Protein AF-A0A1V2LTY0-F1 (afdb_monomer_lite)

Radius of gyration: 20.09 Å; chains: 1; bounding box: 55×53×50 Å

Organism: Pichia kudriavzevii (NCBI:txid4909)

pLDDT: mean 83.62, std 13.78, range [37.47, 98.44]

Sequence (330 aa):
MTNIWYLYMVMVQEHPDWHIHAIDLPGYGCSTRVTFPSRIPFQNYETVEKLFTVPLRDWFVSRGLDEKNTVVVAHSMGGYLSLALQLHEVQGTNYIGESEYENIKSRFSVFGSKKAKELNTKHENQMKELTNTSANPRRFWNTLILVSPGGIWSKRTPSIAEESTPTWFVKLWNQNISPFSVVRNLGPLGSYLVSGWTSRRFAIDHLFDNSLKKLMHQYSYTIFNAKGSGEYMLNYLLAAGAVPRHPMFDRLEKLKSYSGKTVWMYGTHDWMDYTGGIKSAEKLNQISHGSSTVELVPDAGHHIYLDAFDKFNELVGKEMNGFEKVLSKK

Foldseek 3Di:
DQLCVVLVVVCCVVPVVDDDDDDAFDCFAPHDFFQALLPDPLVVLLLVLLVGLLVVVVVLVVVVAAALRDAAEAAAQRLVSLLSNQLCLLVVNNHQDPVSCVSCVVRRPPDPPPVVVVVVVVVVVVSVVVVVPDPAGTGRHQEYEYQLYALADDDPDDDPLRVPFDPVNLVCLSSLNDPLVVLQVVPPVSLVVLLVVLCVLQVPCVVAPPVNSVVSSVSSSCRSNPDGHSVNSQSSQAGRSRGGPHHVNVVLLSCLAPAHEYEYEAEPAESRDCVSLVSSQVVCVVRHNYHGYYHYHYQDYSPCCRRPVVVVSVVVVVVVVVSVVVSVVD

Secondary structure (DSSP, 8-state):
--THHHHHHHHHHH-TT------PPTTSTTS------TTS-GGGHHHHHHHHHHHHHHHHHHHT--TTT-EEEEETHHHHHHHHHHHHHHTT--S--HHHHHHHGGG--SS-HHHHHHHHHHHHHHHHHHHTS-SS-----SEEEEES-TTS---SSPPHHHHTS-HHHHHHHHTT--HHHHHHHTGGGHHHHHHHHHHHHT--TTT--HHHHHHHHHHHHHHHHSPP-GGGGHHHHEETTTEESS-HHHHGGGGTT--SEEEEEEETT-SS-THHHHHHHHHHHHHSSSEEEEEEETT--S-HHHHSHHHHHHHHHHHHHHHHHHHTT-

InterPro domains:
  IPR000073 Alpha/beta hydrolase fold-1 [PF12697] (18-314)
  IPR029058 Alpha/Beta hydrolase fold [G3DSA:3.40.50.1820] (3-91)
  IPR029058 Alpha/Beta hydrolase fold [G3DSA:3.40.50.1820] (133-320)
  IPR029058 Alpha/Beta hydrolase fold [SSF53474] (13-317)

Structure (mmCIF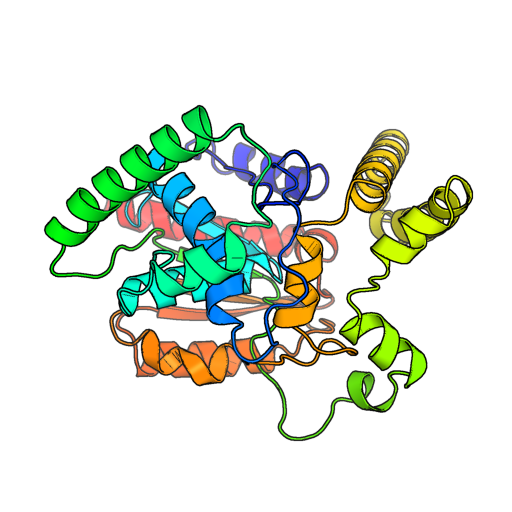, N/CA/C/O backbone):
data_AF-A0A1V2LTY0-F1
#
_entry.id   AF-A0A1V2LTY0-F1
#
loop_
_atom_site.group_PDB
_atom_site.id
_atom_site.type_symbol
_atom_site.label_atom_id
_atom_site.label_alt_id
_atom_site.label_comp_id
_atom_site.label_asym_id
_atom_site.label_entity_id
_atom_site.label_seq_id
_atom_site.pdbx_PDB_ins_code
_atom_site.Cartn_x
_atom_site.Cartn_y
_atom_site.Cartn_z
_atom_site.occupancy
_atom_site.B_iso_or_equiv
_atom_site.auth_seq_id
_a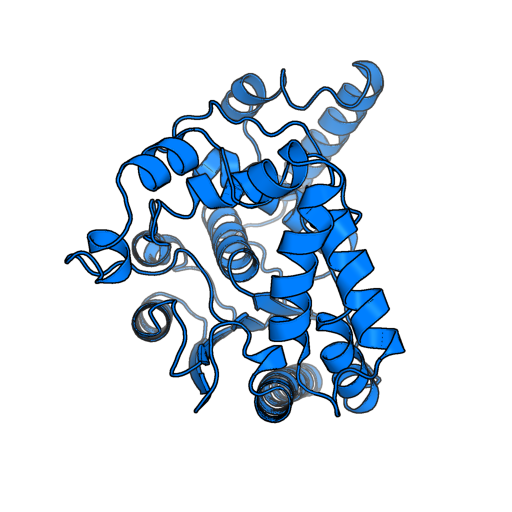tom_site.auth_comp_id
_atom_site.auth_asym_id
_atom_site.auth_atom_id
_atom_site.pdbx_PDB_model_num
ATOM 1 N N . MET A 1 1 ? -3.232 0.695 -14.531 1.00 38.81 1 MET A N 1
ATOM 2 C CA . MET A 1 1 ? -4.677 0.629 -14.636 1.00 38.81 1 MET A CA 1
ATOM 3 C C . MET A 1 1 ? -5.039 -0.347 -15.743 1.00 38.81 1 MET A C 1
ATOM 5 O O . MET A 1 1 ? -6.023 -0.107 -16.401 1.00 38.81 1 MET A O 1
ATOM 9 N N . THR A 1 2 ? -4.316 -1.459 -15.943 1.00 37.47 2 THR A N 1
ATOM 10 C CA . THR A 1 2 ? -4.711 -2.496 -16.930 1.00 37.47 2 THR A CA 1
ATOM 11 C C . THR A 1 2 ? -4.417 -3.924 -16.436 1.00 37.47 2 THR A C 1
ATOM 13 O O . THR A 1 2 ? -5.265 -4.782 -16.601 1.00 37.47 2 THR A O 1
ATOM 16 N N . ASN A 1 3 ? -3.356 -4.180 -15.655 1.00 43.88 3 ASN A N 1
ATOM 17 C CA . ASN A 1 3 ? -3.144 -5.510 -15.028 1.00 43.88 3 ASN A CA 1
ATOM 18 C C . ASN A 1 3 ? -4.154 -5.896 -13.948 1.00 43.88 3 ASN A C 1
ATOM 20 O O . ASN A 1 3 ? -4.485 -7.059 -13.776 1.00 43.88 3 ASN A O 1
ATOM 24 N N . ILE A 1 4 ? -4.631 -4.906 -13.205 1.00 50.06 4 ILE A N 1
ATOM 25 C CA . ILE A 1 4 ? -5.598 -5.108 -12.130 1.00 50.06 4 ILE A CA 1
ATOM 26 C C . ILE A 1 4 ? -7.018 -5.368 -12.717 1.00 50.06 4 ILE A C 1
ATOM 28 O O . ILE A 1 4 ? -7.924 -5.733 -11.981 1.00 50.06 4 ILE A O 1
ATOM 32 N N . TRP A 1 5 ? -7.211 -5.237 -14.046 1.00 52.97 5 TRP A N 1
ATOM 33 C CA . TRP A 1 5 ? -8.509 -5.417 -14.718 1.00 52.97 5 TRP A CA 1
ATOM 34 C C . TRP A 1 5 ? -8.895 -6.837 -15.092 1.00 52.97 5 TRP A C 1
ATOM 36 O O . TRP A 1 5 ? -10.090 -7.102 -15.134 1.00 52.97 5 TRP A O 1
ATOM 46 N N . TYR A 1 6 ? -7.955 -7.759 -15.305 1.00 54.16 6 TYR A N 1
ATOM 47 C CA . TYR A 1 6 ? -8.346 -9.161 -15.510 1.00 54.16 6 TYR A CA 1
ATOM 48 C C . TYR A 1 6 ? -9.012 -9.723 -14.244 1.00 54.16 6 TYR A C 1
ATOM 50 O O . TYR A 1 6 ? -10.066 -10.346 -14.290 1.00 54.16 6 TYR A O 1
ATOM 58 N N . LEU A 1 7 ? -8.451 -9.335 -13.100 1.00 57.41 7 LEU A N 1
ATOM 59 C CA . LEU A 1 7 ? -9.061 -9.447 -11.783 1.00 57.41 7 LEU A CA 1
ATOM 60 C C . LEU A 1 7 ? -10.444 -8.792 -11.704 1.00 57.41 7 LEU A C 1
ATOM 62 O O . LEU A 1 7 ? -11.398 -9.447 -11.300 1.00 57.41 7 LEU A O 1
ATOM 66 N N . TYR A 1 8 ? -10.569 -7.523 -12.121 1.00 64.44 8 TYR A N 1
ATOM 67 C CA . TYR A 1 8 ? -11.868 -6.837 -12.140 1.00 64.44 8 TYR A CA 1
ATOM 68 C C . TYR A 1 8 ? -12.911 -7.600 -12.951 1.00 64.44 8 TYR A C 1
ATOM 70 O O . TYR A 1 8 ? -14.042 -7.713 -12.504 1.00 64.44 8 TYR A O 1
ATOM 78 N N . MET A 1 9 ? -12.560 -8.113 -14.129 1.00 64.44 9 MET A N 1
ATOM 79 C CA . MET A 1 9 ? -13.529 -8.769 -15.004 1.00 64.44 9 MET A CA 1
ATOM 80 C C . MET A 1 9 ? -14.069 -10.060 -14.400 1.00 64.44 9 MET A C 1
ATOM 82 O O . MET A 1 9 ? -15.284 -10.230 -14.376 1.00 64.44 9 MET A O 1
ATOM 86 N N . VAL A 1 10 ? -13.197 -10.923 -13.870 1.00 75.12 10 VAL A N 1
ATOM 87 C CA . VAL A 1 10 ? -13.631 -12.171 -13.223 1.00 75.12 10 VAL A CA 1
ATOM 88 C C . VAL A 1 10 ? -14.460 -11.860 -11.977 1.00 75.12 10 VAL A C 1
ATOM 90 O O . VAL A 1 10 ? -15.573 -12.357 -11.846 1.00 75.12 10 VAL A O 1
ATOM 93 N N . MET A 1 11 ? -13.983 -10.954 -11.116 1.00 81.62 11 MET A N 1
ATOM 94 C CA . MET A 1 11 ? -14.704 -10.595 -9.891 1.00 81.62 11 MET A CA 1
ATOM 95 C C . MET A 1 11 ? -16.068 -9.954 -10.182 1.00 81.62 11 MET A C 1
ATOM 97 O O . MET A 1 11 ? -17.039 -10.291 -9.522 1.00 81.62 11 MET A O 1
ATOM 101 N N . VAL A 1 12 ? -16.181 -9.066 -11.178 1.00 77.75 12 VAL A N 1
ATOM 102 C CA . VAL A 1 12 ? -17.473 -8.461 -11.562 1.00 77.75 12 VAL A CA 1
ATOM 103 C C . VAL A 1 12 ? -18.435 -9.505 -12.135 1.00 77.75 12 VAL A C 1
ATOM 105 O O . VAL A 1 12 ? -19.636 -9.410 -11.904 1.00 77.75 12 VAL A O 1
ATOM 108 N N . GLN A 1 13 ? -17.933 -10.489 -12.888 1.00 81.38 13 GLN A N 1
ATOM 109 C CA . GLN A 1 13 ? -18.769 -11.555 -13.447 1.00 81.38 13 GLN A CA 1
ATOM 110 C C . GLN A 1 13 ? -19.294 -12.503 -12.366 1.00 81.38 13 GLN A C 1
ATOM 112 O O . GLN A 1 13 ? -20.463 -12.878 -12.406 1.00 81.38 13 GLN A O 1
ATOM 117 N N . GLU A 1 14 ? -18.446 -12.882 -11.410 1.00 85.44 14 GLU A N 1
ATOM 118 C CA . GLU A 1 14 ? -18.803 -13.816 -10.335 1.00 85.44 14 GLU A CA 1
ATOM 119 C C . GLU A 1 14 ? -19.599 -13.147 -9.205 1.00 85.44 14 GLU A C 1
ATOM 121 O O . GLU A 1 14 ? -20.412 -13.802 -8.556 1.00 85.44 14 GLU A O 1
ATOM 126 N N . HIS A 1 15 ? -19.405 -11.842 -8.997 1.00 87.06 15 HIS A N 1
ATOM 127 C CA . HIS A 1 15 ? -20.010 -11.068 -7.916 1.00 87.06 15 HIS A CA 1
ATOM 128 C C . HIS A 1 15 ? -20.695 -9.791 -8.449 1.00 87.06 15 HIS A C 1
ATOM 130 O O . HIS A 1 15 ? -20.212 -8.678 -8.212 1.00 87.06 15 HIS A O 1
ATOM 136 N N . PRO A 1 16 ? -21.835 -9.914 -9.159 1.00 87.56 16 PRO A N 1
ATOM 137 C CA . PRO A 1 16 ? -22.479 -8.795 -9.856 1.00 87.56 16 PRO A CA 1
ATOM 138 C C . PRO A 1 16 ? -23.025 -7.699 -8.928 1.00 87.56 16 PRO A C 1
ATOM 140 O O . PRO A 1 16 ? -23.186 -6.559 -9.360 1.00 87.56 16 PRO A O 1
ATOM 143 N N . ASP A 1 17 ? -23.275 -8.019 -7.655 1.00 89.25 17 ASP A N 1
ATOM 144 C CA . ASP A 1 17 ? -23.774 -7.069 -6.652 1.00 89.25 17 ASP A CA 1
ATOM 145 C C . ASP A 1 17 ? -22.665 -6.188 -6.043 1.00 89.25 17 ASP A C 1
ATOM 147 O O . ASP A 1 17 ? -22.927 -5.334 -5.192 1.00 89.25 17 ASP A O 1
ATOM 151 N N . TRP A 1 18 ? -21.410 -6.372 -6.469 1.00 90.75 18 TRP A N 1
ATOM 152 C CA . TRP A 1 18 ? -20.273 -5.615 -5.958 1.00 90.75 18 TRP A CA 1
ATOM 153 C C . TRP A 1 18 ? -19.893 -4.442 -6.852 1.00 90.75 18 TRP A C 1
ATOM 155 O O . TRP A 1 18 ? -19.760 -4.543 -8.070 1.00 90.75 18 TRP A O 1
ATOM 165 N N . HIS A 1 19 ? -19.600 -3.313 -6.211 1.00 90.62 19 HIS A N 1
ATOM 166 C CA . HIS A 1 19 ? -18.965 -2.172 -6.857 1.00 90.62 19 HIS A CA 1
ATOM 167 C C . HIS A 1 19 ? -17.468 -2.196 -6.571 1.00 90.62 19 HIS A C 1
ATOM 169 O O . HIS A 1 19 ? -17.043 -1.985 -5.434 1.00 90.62 19 HIS A O 1
ATOM 175 N N . ILE A 1 20 ? -16.654 -2.424 -7.603 1.00 89.12 20 ILE A N 1
ATOM 176 C CA . ILE A 1 20 ? -15.206 -2.515 -7.418 1.00 89.12 20 ILE A CA 1
ATOM 177 C C . ILE A 1 20 ? -14.527 -1.172 -7.707 1.00 89.12 20 ILE A C 1
ATOM 179 O O . ILE A 1 20 ? -14.720 -0.552 -8.754 1.00 89.12 20 ILE A O 1
ATOM 183 N N . HIS A 1 21 ? -13.708 -0.719 -6.758 1.00 90.44 21 HIS A N 1
ATOM 184 C CA . HIS A 1 21 ? -13.005 0.557 -6.818 1.00 90.44 21 HIS A CA 1
ATOM 185 C C . HIS A 1 21 ? -11.500 0.363 -7.049 1.00 90.44 21 HIS A C 1
ATOM 187 O O . HIS A 1 21 ? -10.782 -0.086 -6.159 1.00 90.44 21 HIS A O 1
ATOM 193 N N . ALA A 1 22 ? -11.014 0.784 -8.221 1.00 88.81 22 ALA A N 1
ATOM 194 C CA . ALA A 1 22 ? -9.587 0.870 -8.529 1.00 88.81 22 ALA A CA 1
ATOM 195 C C . ALA A 1 22 ? -9.042 2.248 -8.174 1.00 88.81 22 ALA A C 1
ATOM 197 O O . ALA A 1 22 ? -9.466 3.243 -8.762 1.00 88.81 22 ALA A O 1
ATOM 198 N N . ILE A 1 23 ? -8.089 2.313 -7.247 1.00 88.62 23 ILE A N 1
ATOM 199 C CA . ILE A 1 23 ? -7.525 3.589 -6.807 1.00 88.62 23 ILE A CA 1
ATOM 200 C C . ILE A 1 23 ? -6.082 3.760 -7.278 1.00 88.62 23 ILE A C 1
ATOM 202 O O . ILE A 1 23 ? -5.223 2.907 -7.056 1.00 88.62 23 ILE A O 1
ATOM 206 N N . ASP A 1 24 ? -5.808 4.907 -7.893 1.00 90.25 24 ASP A N 1
ATOM 207 C CA . ASP A 1 24 ? -4.450 5.413 -8.041 1.00 90.25 24 ASP A CA 1
ATOM 208 C C . ASP A 1 24 ? -4.091 6.207 -6.781 1.00 90.25 24 ASP A C 1
ATOM 210 O O . ASP A 1 24 ? -4.721 7.220 -6.467 1.00 90.25 24 ASP A O 1
ATOM 214 N N . LEU A 1 25 ? -3.069 5.768 -6.047 1.00 90.38 25 LEU A N 1
ATOM 215 C CA . LEU A 1 25 ? -2.585 6.491 -4.869 1.00 90.38 25 LEU A CA 1
ATOM 216 C C . LEU A 1 25 ? -2.011 7.871 -5.253 1.00 90.38 25 LEU A C 1
ATOM 218 O O . LEU A 1 25 ? -1.580 8.058 -6.397 1.00 90.38 25 LEU A O 1
ATOM 222 N N . PRO A 1 26 ? -1.944 8.839 -4.317 1.00 88.94 26 PRO A N 1
ATOM 223 C CA . PRO A 1 26 ? -1.313 10.134 -4.567 1.00 88.94 26 PRO A CA 1
ATOM 224 C C . PRO A 1 26 ? 0.056 9.997 -5.250 1.00 88.94 26 PRO A C 1
ATOM 226 O O . PRO A 1 26 ? 0.931 9.262 -4.796 1.00 88.94 26 PRO A O 1
ATOM 229 N N . GLY A 1 27 ? 0.242 10.691 -6.373 1.00 88.25 27 GLY A N 1
ATOM 230 C CA . GLY A 1 27 ? 1.478 10.645 -7.150 1.00 88.25 27 GLY A CA 1
ATOM 231 C C . GLY A 1 27 ? 1.685 9.409 -8.039 1.00 88.25 27 GLY A C 1
ATOM 232 O O . GLY A 1 27 ? 2.762 9.295 -8.628 1.00 88.25 27 GLY A O 1
ATOM 233 N N . TYR A 1 28 ? 0.688 8.530 -8.169 1.00 88.88 28 TYR A N 1
ATOM 234 C CA . TYR A 1 28 ? 0.666 7.386 -9.086 1.00 88.88 28 TYR A CA 1
ATOM 235 C C . TYR A 1 28 ? -0.436 7.528 -10.140 1.00 88.88 28 TYR A C 1
ATOM 237 O O . TYR A 1 28 ? -1.391 8.273 -9.950 1.00 88.88 28 TYR A O 1
ATOM 245 N N . GLY A 1 29 ? -0.283 6.811 -11.260 1.00 87.50 29 GLY A N 1
ATOM 246 C CA . GLY A 1 29 ? -1.287 6.761 -12.325 1.00 87.50 29 GLY A CA 1
ATOM 247 C C . GLY A 1 29 ? -1.776 8.141 -12.759 1.00 87.50 29 GLY A C 1
ATOM 248 O O . GLY A 1 29 ? -0.951 9.003 -13.089 1.00 87.50 29 GLY A O 1
ATOM 249 N N . CYS A 1 30 ? -3.096 8.323 -12.746 1.00 86.56 30 CYS A N 1
ATOM 250 C CA . CYS A 1 30 ? -3.789 9.574 -13.052 1.00 86.56 30 CYS A CA 1
ATOM 251 C C . CYS A 1 30 ? -4.056 10.456 -11.820 1.00 86.56 30 CYS A C 1
ATOM 253 O O . CYS A 1 30 ? -4.563 11.567 -11.974 1.00 86.56 30 CYS A O 1
ATOM 255 N N . SER A 1 31 ? -3.697 10.007 -10.615 1.00 88.88 31 SER A N 1
ATOM 256 C CA . SER A 1 31 ? -3.788 10.832 -9.411 1.00 88.88 31 SER A CA 1
ATOM 257 C C . SER A 1 31 ? -2.763 11.966 -9.416 1.00 88.88 31 SER A C 1
ATOM 259 O O . SER A 1 31 ? -1.682 11.882 -10.006 1.00 88.88 31 SER A O 1
ATOM 261 N N . THR A 1 32 ? -3.107 13.059 -8.733 1.00 85.00 32 THR A N 1
ATOM 262 C CA . THR A 1 32 ? -2.300 14.284 -8.686 1.00 85.00 32 THR A CA 1
ATOM 263 C C . THR A 1 32 ? -0.859 14.008 -8.254 1.00 85.00 32 THR A C 1
ATOM 265 O O . THR A 1 32 ? -0.607 13.375 -7.229 1.00 85.00 32 THR A O 1
ATOM 268 N N . ARG A 1 33 ? 0.103 14.550 -9.013 1.00 86.31 33 ARG A N 1
ATOM 269 C CA . ARG A 1 33 ? 1.549 14.444 -8.753 1.00 86.31 33 ARG A CA 1
ATOM 270 C C . ARG A 1 33 ? 2.086 15.703 -8.080 1.00 86.31 33 ARG A C 1
ATOM 272 O O . ARG A 1 33 ? 2.625 16.607 -8.727 1.00 86.31 33 ARG A O 1
ATOM 279 N N . VAL A 1 34 ? 1.941 15.750 -6.759 1.00 79.69 34 VAL A N 1
ATOM 280 C CA . VAL A 1 34 ? 2.494 16.824 -5.921 1.00 79.69 34 VAL A CA 1
ATOM 281 C C . VAL A 1 34 ? 4.018 16.740 -5.852 1.00 79.69 34 VAL A C 1
ATOM 283 O O . VAL A 1 34 ? 4.610 15.669 -6.017 1.00 79.69 34 VAL A O 1
ATOM 286 N N . THR A 1 35 ? 4.675 17.874 -5.619 1.00 81.50 35 THR A N 1
ATOM 287 C CA . THR A 1 35 ? 6.118 17.878 -5.365 1.00 81.50 35 THR A CA 1
ATOM 288 C C . THR A 1 35 ? 6.374 17.222 -4.010 1.00 81.50 35 THR A C 1
ATOM 290 O O . THR A 1 35 ? 5.985 17.739 -2.968 1.00 81.50 35 THR A O 1
ATOM 293 N N . PHE A 1 36 ? 7.008 16.053 -4.030 1.00 83.38 36 PHE A N 1
ATOM 294 C CA . PHE A 1 36 ? 7.220 15.265 -2.825 1.00 83.38 36 PHE A CA 1
ATOM 295 C C . PHE A 1 36 ? 8.209 15.954 -1.869 1.00 83.38 36 PHE A C 1
ATOM 297 O O . PHE A 1 36 ? 9.232 16.485 -2.324 1.00 83.38 36 PHE A O 1
ATOM 304 N N . PRO A 1 37 ? 7.972 15.936 -0.546 1.00 81.69 37 PRO A N 1
ATOM 305 C CA . PRO A 1 3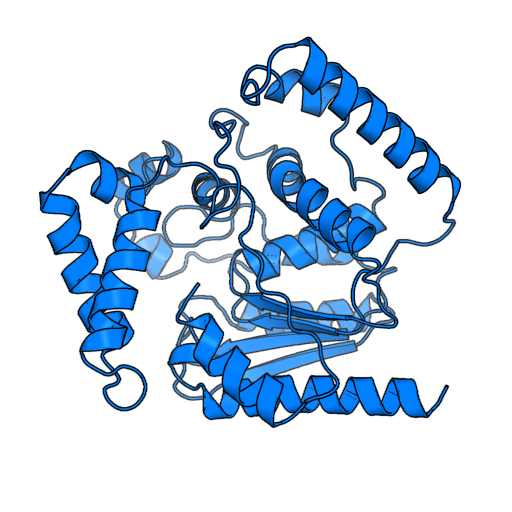7 ? 8.851 16.576 0.425 1.00 81.69 37 PRO A CA 1
ATOM 306 C C . PRO A 1 37 ? 10.122 15.757 0.719 1.00 81.69 37 PRO A C 1
ATOM 308 O O . PRO A 1 37 ? 10.407 15.376 1.845 1.00 81.69 37 PRO A O 1
ATOM 311 N N . SER A 1 38 ? 10.967 15.580 -0.297 1.00 71.38 38 SER A N 1
ATOM 312 C CA . SER A 1 38 ? 12.153 14.703 -0.327 1.00 71.38 38 SER A CA 1
ATOM 313 C C . SER A 1 38 ? 13.291 15.004 0.664 1.00 71.38 38 SER A C 1
ATOM 315 O O . SER A 1 38 ? 14.320 14.337 0.618 1.00 71.38 38 SER A O 1
ATOM 317 N N . ARG A 1 39 ? 13.153 16.012 1.538 1.00 79.31 39 ARG A N 1
ATOM 318 C CA . ARG A 1 39 ? 14.150 16.324 2.585 1.00 79.31 39 ARG A CA 1
ATOM 319 C C . ARG A 1 39 ? 13.626 16.070 4.000 1.00 79.31 39 ARG A C 1
ATOM 321 O O . ARG A 1 39 ? 14.290 16.467 4.949 1.00 79.31 39 ARG A O 1
ATOM 328 N N . ILE A 1 40 ? 12.440 15.477 4.151 1.00 82.69 40 ILE A N 1
ATOM 329 C CA . ILE A 1 40 ? 11.994 15.002 5.462 1.00 82.69 40 ILE A CA 1
ATOM 330 C C . ILE A 1 40 ? 12.997 13.925 5.917 1.00 82.69 40 ILE A C 1
ATOM 332 O O . ILE A 1 40 ? 13.273 13.017 5.130 1.00 82.69 40 ILE A O 1
ATOM 336 N N . PRO A 1 41 ? 13.578 14.006 7.125 1.00 86.19 41 PRO A N 1
ATOM 337 C CA . PRO A 1 41 ? 14.456 12.952 7.630 1.00 86.19 41 PRO A CA 1
ATOM 338 C C . PRO A 1 41 ? 13.747 11.594 7.626 1.00 86.19 41 PRO A C 1
ATOM 340 O O . PRO A 1 41 ? 12.559 11.526 7.930 1.00 86.19 41 PRO A O 1
ATOM 343 N N . PHE A 1 42 ? 14.455 10.501 7.326 1.00 86.69 42 PHE A N 1
ATOM 344 C CA . PHE A 1 42 ? 13.848 9.159 7.302 1.00 86.69 42 PHE A CA 1
ATOM 345 C C . PHE A 1 42 ? 13.245 8.742 8.654 1.00 86.69 42 PHE A C 1
ATOM 347 O O . PHE A 1 42 ? 12.388 7.867 8.697 1.00 86.69 42 PHE A O 1
ATOM 354 N N . GLN A 1 43 ? 13.669 9.364 9.755 1.00 86.38 43 GLN A N 1
ATOM 355 C CA . GLN A 1 43 ? 13.110 9.179 11.095 1.00 86.38 43 GLN A CA 1
ATOM 356 C C . GLN A 1 43 ? 11.689 9.749 11.227 1.00 86.38 43 GLN A C 1
ATOM 358 O O . GLN A 1 43 ? 10.910 9.247 12.027 1.00 86.38 43 GLN A O 1
ATOM 363 N N . ASN A 1 44 ? 11.319 10.729 10.398 1.00 87.62 44 ASN A N 1
ATOM 364 C CA . ASN A 1 44 ? 10.000 11.367 10.393 1.00 87.62 44 ASN A CA 1
ATOM 365 C C . ASN A 1 44 ? 9.060 10.694 9.374 1.00 87.62 44 ASN A C 1
ATOM 367 O O . ASN A 1 44 ? 8.309 11.358 8.657 1.00 87.62 44 ASN A O 1
ATOM 371 N N . TYR A 1 45 ? 9.142 9.368 9.267 1.00 91.00 45 TYR A N 1
ATOM 372 C CA . TYR A 1 45 ? 8.401 8.584 8.279 1.00 91.00 45 TYR A CA 1
ATOM 373 C C . TYR A 1 45 ? 6.881 8.678 8.467 1.00 91.00 45 TYR A C 1
ATOM 375 O O . TYR A 1 45 ? 6.171 8.694 7.469 1.00 91.00 45 TYR A O 1
ATOM 383 N N . GLU A 1 46 ? 6.378 8.823 9.699 1.00 91.69 46 GLU A N 1
ATOM 384 C CA . GLU A 1 46 ? 4.936 8.947 9.972 1.00 91.69 46 GLU A CA 1
ATOM 385 C C . GLU A 1 46 ? 4.326 10.176 9.277 1.00 91.69 46 GLU A C 1
ATOM 387 O O . GLU A 1 46 ? 3.236 10.099 8.716 1.00 91.69 46 GLU A O 1
ATOM 392 N N . THR A 1 47 ? 5.050 11.299 9.212 1.00 88.56 47 THR A N 1
ATOM 393 C CA . THR A 1 47 ? 4.593 12.470 8.448 1.00 88.56 47 THR A CA 1
ATOM 394 C C . THR A 1 47 ? 4.475 12.148 6.962 1.00 88.56 47 THR A C 1
ATOM 396 O O . THR A 1 47 ? 3.551 12.624 6.310 1.00 88.56 47 THR A O 1
ATOM 399 N N . VAL A 1 48 ? 5.381 11.327 6.420 1.00 90.75 48 VAL A N 1
ATOM 400 C CA . VAL A 1 48 ? 5.334 10.888 5.020 1.00 90.75 48 VAL A CA 1
ATOM 401 C C . VAL A 1 48 ? 4.188 9.906 4.786 1.00 90.75 48 VAL A C 1
ATOM 403 O O . VAL A 1 48 ? 3.476 10.063 3.799 1.00 90.75 48 VAL A O 1
ATOM 406 N N . GLU A 1 49 ? 3.952 8.957 5.697 1.00 93.88 49 GLU A N 1
ATOM 407 C CA . GLU A 1 49 ? 2.788 8.059 5.661 1.00 93.88 49 GLU A CA 1
ATOM 408 C C . GLU A 1 49 ? 1.487 8.855 5.570 1.00 93.88 49 GLU A C 1
ATOM 410 O O . GLU A 1 49 ? 0.670 8.592 4.687 1.00 93.88 49 GLU A O 1
ATOM 415 N N . LYS A 1 50 ? 1.335 9.887 6.408 1.00 90.75 50 LYS A N 1
ATOM 416 C CA . LYS A 1 50 ? 0.160 10.770 6.433 1.00 90.75 50 LYS A CA 1
ATOM 417 C C . LYS A 1 50 ? -0.108 11.489 5.116 1.00 90.75 50 LYS A C 1
ATOM 419 O O . LYS A 1 50 ? -1.268 11.744 4.804 1.00 90.75 50 LYS A O 1
ATOM 424 N N . LEU A 1 51 ? 0.910 11.743 4.290 1.00 88.56 51 LEU A N 1
ATOM 425 C CA . LEU A 1 51 ? 0.708 12.315 2.948 1.00 88.56 51 LEU A CA 1
ATOM 426 C C . LEU A 1 51 ? -0.077 11.380 2.015 1.00 88.56 51 LEU A C 1
ATOM 428 O O . LEU A 1 51 ? -0.611 11.839 1.007 1.00 88.56 51 LEU A O 1
ATOM 432 N N . PHE A 1 52 ? -0.143 10.087 2.341 1.00 92.75 52 PHE A N 1
ATOM 433 C CA . PHE A 1 52 ? -0.897 9.075 1.603 1.00 92.75 52 PHE A CA 1
ATOM 434 C C . PHE A 1 52 ? -2.119 8.598 2.380 1.00 92.75 52 PHE A C 1
ATOM 436 O O . PHE A 1 52 ? -3.192 8.466 1.793 1.00 92.75 52 PHE A O 1
ATOM 443 N N . THR A 1 53 ? -1.978 8.354 3.685 1.00 94.06 53 THR A N 1
ATOM 444 C CA . THR A 1 53 ? -3.065 7.815 4.505 1.00 94.06 53 THR A CA 1
ATOM 445 C C . THR A 1 53 ? -4.175 8.839 4.707 1.00 94.06 53 THR A C 1
ATOM 447 O O . THR A 1 53 ? -5.329 8.444 4.620 1.00 94.06 53 THR A O 1
ATOM 450 N N . VAL A 1 54 ? -3.883 10.140 4.854 1.00 89.00 54 VAL A N 1
ATOM 451 C CA . VAL A 1 54 ? -4.930 11.172 5.001 1.00 89.00 54 VAL A CA 1
ATOM 452 C C . VAL A 1 54 ? -5.782 11.316 3.727 1.00 89.00 54 VAL A C 1
ATOM 454 O O . VAL A 1 54 ? -7.001 11.204 3.826 1.00 89.00 54 VAL A O 1
ATOM 457 N N . PRO A 1 55 ? -5.220 11.460 2.509 1.00 88.56 55 PRO A N 1
ATOM 458 C CA . PRO A 1 55 ? -6.045 11.449 1.299 1.00 88.56 55 PRO A CA 1
ATOM 459 C C . PRO A 1 55 ? -6.807 10.135 1.079 1.00 88.56 55 PRO A C 1
ATOM 461 O O . PRO A 1 55 ? -7.943 10.161 0.611 1.00 88.56 55 PRO A O 1
ATOM 464 N N . LEU A 1 56 ? -6.202 8.986 1.410 1.00 92.81 56 LEU A N 1
ATOM 465 C CA . LEU A 1 56 ? -6.861 7.681 1.293 1.00 92.81 56 LEU A CA 1
ATOM 466 C C . LEU A 1 56 ? -8.050 7.567 2.255 1.00 92.81 56 LEU A C 1
ATOM 468 O O . LEU A 1 56 ? -9.131 7.133 1.863 1.00 92.81 56 LEU A O 1
ATOM 472 N N . ARG A 1 57 ? -7.859 8.010 3.498 1.00 92.81 57 ARG A N 1
ATOM 473 C CA . ARG A 1 57 ? -8.897 8.143 4.516 1.00 92.81 57 ARG A CA 1
ATOM 474 C C . ARG A 1 57 ? -10.054 8.990 4.001 1.00 92.81 57 ARG A C 1
ATOM 476 O O . ARG A 1 57 ? -11.190 8.530 3.982 1.00 92.81 57 ARG A O 1
ATOM 483 N N . ASP A 1 58 ? -9.764 10.210 3.555 1.00 85.88 58 ASP A N 1
ATOM 484 C CA . ASP A 1 58 ? -10.775 11.147 3.064 1.00 85.88 58 ASP A CA 1
ATOM 485 C C . ASP A 1 58 ? -11.523 10.592 1.855 1.00 85.88 58 ASP A C 1
ATOM 487 O O . ASP A 1 58 ? -12.731 10.796 1.731 1.00 85.88 58 ASP A O 1
ATOM 491 N N . TRP A 1 59 ? -10.836 9.833 0.998 1.00 91.75 59 TRP A N 1
ATOM 492 C CA . TRP A 1 59 ? -11.475 9.104 -0.085 1.00 91.75 59 TRP A CA 1
ATOM 493 C C . TRP A 1 59 ? -12.504 8.097 0.451 1.00 91.75 59 TRP A C 1
ATOM 495 O O . TRP A 1 59 ? -13.669 8.219 0.076 1.00 91.75 59 TRP A O 1
ATOM 505 N N . PHE A 1 60 ? -12.149 7.197 1.381 1.00 93.50 60 PHE A N 1
ATOM 506 C CA . PHE A 1 60 ? -13.113 6.253 1.983 1.00 93.50 60 PHE A CA 1
ATOM 507 C C . PHE A 1 60 ? -14.323 6.981 2.586 1.00 93.50 60 PHE A C 1
ATOM 509 O O . PHE A 1 60 ? -15.469 6.635 2.297 1.00 93.50 60 PHE A O 1
ATOM 516 N N . VAL A 1 61 ? -14.073 8.052 3.345 1.00 88.12 61 VAL A N 1
ATOM 517 C CA . VAL A 1 61 ? -15.128 8.868 3.969 1.00 88.12 61 VAL A CA 1
ATOM 518 C C . VAL A 1 61 ? -16.043 9.500 2.925 1.00 88.12 61 VAL A C 1
ATOM 520 O O . VAL A 1 61 ? -17.261 9.402 3.035 1.00 88.12 61 VAL A O 1
ATOM 523 N N . SER A 1 62 ? -15.474 10.114 1.887 1.00 87.75 62 SER A N 1
ATOM 524 C CA . SER A 1 62 ? -16.240 10.760 0.815 1.00 87.75 62 SER A CA 1
ATOM 525 C C . SER A 1 62 ? -17.082 9.779 -0.002 1.00 87.75 62 SER A C 1
ATOM 527 O O . SER A 1 62 ? -18.096 10.165 -0.579 1.00 87.75 62 SER A O 1
ATOM 529 N N . ARG A 1 63 ? -16.659 8.512 -0.058 1.00 91.62 63 ARG A N 1
ATOM 530 C CA . ARG A 1 63 ? -17.359 7.431 -0.754 1.00 91.62 63 ARG A CA 1
ATOM 531 C C . ARG A 1 63 ? -18.394 6.726 0.125 1.00 91.62 63 ARG A C 1
ATOM 533 O O . ARG A 1 63 ? -19.125 5.897 -0.402 1.00 91.62 63 ARG A O 1
ATOM 540 N N . GLY A 1 64 ? -18.469 7.054 1.419 1.00 91.81 64 GLY A N 1
ATOM 541 C CA . GLY A 1 64 ? -19.349 6.369 2.369 1.00 91.81 64 GLY A CA 1
ATOM 542 C C . GLY A 1 64 ? -18.957 4.905 2.594 1.00 91.81 64 GLY A C 1
ATOM 543 O O . GLY A 1 64 ? -19.827 4.065 2.811 1.00 91.81 64 GLY A O 1
ATOM 544 N N . LEU A 1 65 ? -17.664 4.596 2.481 1.00 93.75 65 LEU A N 1
ATOM 545 C CA . LEU A 1 65 ? -17.120 3.248 2.614 1.00 93.75 65 LEU A CA 1
ATOM 546 C C . LEU A 1 65 ? -16.617 3.016 4.044 1.00 93.75 65 LEU A C 1
ATOM 548 O O . LEU A 1 65 ? -15.825 3.806 4.568 1.00 93.75 65 LEU A O 1
ATOM 552 N N . ASP A 1 66 ? -17.091 1.939 4.665 1.00 93.62 66 ASP A N 1
ATOM 553 C CA . ASP A 1 66 ? -16.785 1.549 6.039 1.00 93.62 66 ASP A CA 1
ATOM 554 C C . ASP A 1 66 ? -16.780 0.016 6.215 1.00 93.62 66 ASP A C 1
ATOM 556 O O . ASP A 1 66 ? -16.914 -0.764 5.265 1.00 93.62 66 ASP A O 1
ATOM 560 N N . GLU A 1 67 ? -16.626 -0.461 7.451 1.00 92.06 67 GLU A N 1
ATOM 561 C CA . GLU A 1 67 ? -16.583 -1.897 7.726 1.00 92.06 67 GLU A CA 1
ATOM 562 C C . GLU A 1 67 ? -17.883 -2.667 7.452 1.00 92.06 67 GLU A C 1
ATOM 564 O O . GLU A 1 67 ? -17.906 -3.895 7.567 1.00 92.06 67 GLU A O 1
ATOM 569 N N . LYS A 1 68 ? -18.986 -1.972 7.173 1.00 92.75 68 LYS A N 1
ATOM 570 C CA . LYS A 1 68 ? -20.295 -2.579 6.927 1.00 92.75 68 LYS A CA 1
ATOM 571 C C . LYS A 1 68 ? -20.537 -2.824 5.448 1.00 92.75 68 LYS A C 1
ATOM 573 O O . LYS A 1 68 ? -21.469 -3.554 5.136 1.00 92.75 68 LYS A O 1
ATOM 578 N N . ASN A 1 69 ? -19.735 -2.245 4.557 1.00 93.75 69 ASN A N 1
ATOM 579 C CA . ASN A 1 69 ? -19.946 -2.346 3.112 1.00 93.75 69 ASN A CA 1
ATOM 580 C C . ASN A 1 69 ? -18.660 -2.551 2.293 1.00 93.75 69 ASN A C 1
ATOM 582 O O . ASN A 1 69 ? -18.729 -2.544 1.068 1.00 93.75 69 ASN A O 1
ATOM 586 N N . THR A 1 70 ? -17.499 -2.719 2.937 1.00 95.25 70 THR A N 1
ATOM 587 C CA . THR A 1 70 ? -16.211 -2.693 2.228 1.00 95.25 70 THR A CA 1
ATOM 588 C C . THR A 1 70 ? -15.312 -3.891 2.542 1.00 95.25 70 THR A C 1
ATOM 590 O O . THR A 1 70 ? -15.043 -4.212 3.703 1.00 95.25 70 THR A O 1
ATOM 593 N N . VAL A 1 71 ? -14.758 -4.485 1.480 1.00 95.38 71 VAL A N 1
ATOM 594 C CA . VAL A 1 71 ? -13.580 -5.369 1.497 1.00 95.38 71 VAL A CA 1
ATOM 595 C C . VAL A 1 71 ? -12.467 -4.684 0.707 1.00 95.38 71 VAL A C 1
ATOM 597 O O . VAL A 1 71 ? -12.714 -4.122 -0.358 1.00 95.38 71 VAL A O 1
ATOM 600 N N . VAL A 1 72 ? -11.240 -4.706 1.230 1.00 96.44 72 VAL A N 1
ATOM 601 C CA . VAL A 1 72 ? -10.078 -4.070 0.596 1.00 96.44 72 VAL A CA 1
ATOM 602 C C . VAL A 1 72 ? -9.060 -5.118 0.190 1.00 96.44 72 VAL A C 1
ATOM 604 O O . VAL A 1 72 ? -8.671 -5.953 0.997 1.00 96.44 72 VAL A O 1
ATOM 607 N N . VAL A 1 73 ? -8.568 -5.006 -1.041 1.00 96.25 73 VAL A N 1
ATOM 608 C CA . VAL A 1 73 ? -7.406 -5.744 -1.543 1.00 96.25 73 VAL A CA 1
ATOM 609 C C . VAL A 1 73 ? -6.276 -4.748 -1.764 1.00 96.25 73 VAL A C 1
ATOM 611 O O . VAL A 1 73 ? -6.422 -3.792 -2.524 1.00 96.25 73 VAL A O 1
ATOM 614 N N . ALA A 1 74 ? -5.147 -4.952 -1.093 1.00 96.19 74 ALA A N 1
ATOM 615 C CA . ALA A 1 74 ? -4.043 -4.005 -1.088 1.00 96.19 74 ALA A CA 1
ATOM 616 C C . ALA A 1 74 ? -2.710 -4.720 -1.328 1.00 96.19 74 ALA A C 1
ATOM 618 O O . ALA A 1 74 ? -2.307 -5.590 -0.559 1.00 96.19 74 ALA A O 1
ATOM 619 N N . HIS A 1 75 ? -2.009 -4.334 -2.398 1.00 95.25 75 HIS A N 1
ATOM 620 C CA . HIS A 1 75 ? -0.736 -4.941 -2.799 1.00 95.25 75 HIS A CA 1
ATOM 621 C C . HIS A 1 75 ? 0.470 -4.114 -2.353 1.00 95.25 75 HIS A C 1
ATOM 623 O O . HIS A 1 75 ? 0.458 -2.889 -2.485 1.00 95.25 75 HIS A O 1
ATOM 629 N N . SER A 1 76 ? 1.539 -4.772 -1.894 1.00 94.00 76 SER A N 1
ATOM 630 C CA . SER A 1 76 ? 2.855 -4.160 -1.668 1.00 94.00 76 SER A CA 1
ATOM 631 C C . SER A 1 76 ? 2.784 -2.894 -0.799 1.00 94.00 76 SER A C 1
ATOM 633 O O . SER A 1 76 ? 2.338 -2.963 0.349 1.00 94.00 76 SER A O 1
ATOM 635 N N . MET A 1 77 ? 3.194 -1.729 -1.316 1.00 94.25 77 MET A N 1
ATOM 636 C CA . MET A 1 77 ? 3.082 -0.443 -0.614 1.00 94.25 77 MET A CA 1
ATOM 637 C C . MET A 1 77 ? 1.635 -0.115 -0.217 1.00 94.25 77 MET A C 1
ATOM 639 O O . MET A 1 77 ? 1.415 0.459 0.844 1.00 94.25 77 MET A O 1
ATOM 643 N N . GLY A 1 78 ? 0.645 -0.499 -1.027 1.00 95.56 78 GLY A N 1
ATOM 644 C CA . GLY A 1 78 ? -0.767 -0.334 -0.688 1.00 95.56 78 GLY A CA 1
ATOM 645 C C . GLY A 1 78 ? -1.134 -1.085 0.590 1.00 95.56 78 GLY A C 1
ATOM 646 O O . GLY A 1 78 ? -1.783 -0.513 1.457 1.00 95.56 78 GLY A O 1
ATOM 647 N N . GLY A 1 79 ? -0.650 -2.321 0.758 1.00 96.19 79 GLY A N 1
ATOM 648 C CA . GLY A 1 79 ? -0.891 -3.103 1.975 1.00 96.19 79 GLY A CA 1
ATOM 649 C C . GLY A 1 79 ? -0.269 -2.465 3.221 1.00 96.19 79 GLY A C 1
ATOM 650 O O . GLY A 1 79 ? -0.920 -2.364 4.260 1.00 96.19 79 GLY A O 1
ATOM 651 N N . TYR A 1 80 ? 0.956 -1.942 3.096 1.00 97.19 80 TYR A N 1
ATOM 652 C CA . TYR A 1 80 ? 1.589 -1.159 4.162 1.00 97.19 80 TYR A CA 1
ATOM 653 C C . TYR A 1 80 ? 0.772 0.085 4.525 1.00 97.19 80 TYR A C 1
ATOM 655 O O . TYR A 1 80 ? 0.508 0.334 5.699 1.00 97.19 80 TYR A O 1
ATOM 663 N N . LEU A 1 81 ? 0.351 0.858 3.519 1.00 97.25 81 LEU A N 1
ATOM 664 C CA . LEU A 1 81 ? -0.415 2.087 3.715 1.00 97.25 81 LEU A CA 1
ATOM 665 C C . LEU A 1 81 ? -1.800 1.819 4.311 1.00 97.25 81 LEU A C 1
ATOM 667 O O . LEU A 1 81 ? -2.254 2.618 5.123 1.00 97.25 81 LEU A O 1
ATOM 671 N N . SER A 1 82 ? -2.451 0.702 3.976 1.00 96.69 82 SER A N 1
ATOM 672 C CA . SER A 1 82 ? -3.706 0.288 4.615 1.00 96.69 82 SER A CA 1
ATOM 673 C C . SER A 1 82 ? -3.517 -0.007 6.106 1.00 96.69 82 SER A C 1
ATOM 675 O O . SER A 1 82 ? -4.315 0.442 6.927 1.00 96.69 82 SER A O 1
ATOM 677 N N . LEU A 1 83 ? -2.435 -0.699 6.482 1.00 96.38 83 LEU A N 1
ATOM 678 C CA . LEU A 1 83 ? -2.101 -0.922 7.893 1.00 96.38 83 LEU A CA 1
ATOM 679 C C . LEU A 1 83 ? -1.750 0.388 8.607 1.00 96.38 83 LEU A C 1
ATOM 681 O O . LEU A 1 83 ? -2.253 0.634 9.701 1.00 96.38 83 LEU A O 1
ATOM 685 N N . ALA A 1 84 ? -0.938 1.246 7.983 1.00 96.69 84 ALA A N 1
ATOM 686 C CA . ALA A 1 84 ? -0.577 2.553 8.527 1.00 96.69 84 ALA A CA 1
ATOM 687 C C . ALA A 1 84 ? -1.814 3.443 8.723 1.00 96.69 84 ALA A C 1
ATOM 689 O O . ALA A 1 84 ? -1.960 4.060 9.773 1.00 96.69 84 ALA A O 1
ATOM 690 N N . LEU A 1 85 ? -2.743 3.460 7.760 1.00 95.62 85 LEU A N 1
ATOM 691 C CA . LEU A 1 85 ? -4.021 4.164 7.870 1.00 95.62 85 LEU A CA 1
ATOM 692 C C . LEU A 1 85 ? -4.789 3.707 9.113 1.00 95.62 85 LEU A C 1
ATOM 694 O O . LEU A 1 85 ? -5.151 4.532 9.949 1.00 95.62 85 LEU A O 1
ATOM 698 N N . GLN A 1 86 ? -4.990 2.397 9.269 1.00 94.00 86 GLN A N 1
ATOM 699 C CA . GLN A 1 86 ? -5.722 1.869 10.417 1.00 94.00 86 GLN A CA 1
ATOM 700 C C . GLN A 1 86 ? -4.997 2.131 11.743 1.00 94.00 86 GLN A C 1
ATOM 702 O O . GLN A 1 86 ? -5.644 2.392 12.758 1.00 94.00 86 GLN A O 1
ATOM 707 N N . LEU A 1 87 ? -3.664 2.099 11.737 1.00 94.44 87 LEU A N 1
ATOM 708 C CA . LEU A 1 87 ? -2.842 2.439 12.892 1.00 94.44 87 LEU A CA 1
ATOM 709 C C . LEU A 1 87 ? -3.033 3.904 13.284 1.00 94.44 87 LEU A C 1
ATOM 711 O O . LEU A 1 87 ? -3.263 4.187 14.457 1.00 94.44 87 LEU A O 1
ATOM 715 N N . HIS A 1 88 ? -2.995 4.830 12.327 1.00 92.62 88 HIS A N 1
ATOM 716 C CA . HIS A 1 88 ? -3.229 6.245 12.600 1.00 92.62 88 HIS A CA 1
ATOM 717 C C . HIS A 1 88 ? -4.640 6.515 13.129 1.00 92.62 88 HIS A C 1
ATOM 719 O O . HIS A 1 88 ? -4.780 7.324 14.043 1.00 92.62 88 HIS A O 1
ATOM 725 N N . GLU A 1 89 ? -5.664 5.820 12.622 1.00 90.50 89 GLU A N 1
ATOM 726 C CA . GLU A 1 89 ? -7.028 5.895 13.168 1.00 90.50 89 GLU A CA 1
ATOM 727 C C . GLU A 1 89 ? -7.092 5.425 14.621 1.00 90.50 89 GLU A C 1
ATOM 729 O O . GLU A 1 89 ? -7.636 6.122 15.473 1.00 90.50 89 GLU A O 1
ATOM 734 N N . VAL A 1 90 ? -6.502 4.265 14.928 1.00 89.06 90 VAL A N 1
ATOM 735 C CA . VAL A 1 90 ? -6.494 3.713 16.292 1.00 89.06 90 VAL A CA 1
ATOM 736 C C . VAL A 1 90 ? -5.744 4.621 17.264 1.00 89.06 90 VAL A C 1
ATOM 738 O O . VAL A 1 90 ? -6.145 4.760 18.416 1.00 89.06 90 VAL A O 1
ATOM 741 N N . GLN A 1 91 ? -4.662 5.246 16.806 1.00 89.00 91 GLN A N 1
ATOM 742 C CA . GLN A 1 91 ? -3.821 6.111 17.629 1.00 89.00 91 GLN A CA 1
ATOM 743 C C . GLN A 1 91 ? -4.306 7.570 17.680 1.00 89.00 91 GLN A C 1
ATOM 745 O O . GLN A 1 91 ? -3.672 8.380 18.349 1.00 89.00 91 GLN A O 1
ATOM 750 N N . GLY A 1 92 ? -5.371 7.940 16.958 1.00 85.75 92 GLY A N 1
ATOM 751 C CA . GLY A 1 92 ? -5.831 9.333 16.871 1.00 85.75 92 GLY A CA 1
ATOM 752 C C . GLY A 1 92 ? -4.835 10.277 16.180 1.00 85.75 92 GLY A C 1
ATOM 753 O O . GLY A 1 92 ? -4.827 11.474 16.445 1.00 85.75 92 GLY A O 1
ATOM 754 N N . THR A 1 93 ? -3.976 9.746 15.304 1.00 87.75 93 THR A N 1
ATOM 755 C CA . THR A 1 93 ? -2.959 10.497 14.535 1.00 87.75 93 THR A CA 1
ATOM 756 C C . THR A 1 93 ? -3.293 10.552 13.041 1.00 87.75 93 THR A C 1
ATOM 758 O O . THR A 1 93 ? -2.416 10.695 12.195 1.00 87.75 93 THR A O 1
ATOM 761 N N . ASN A 1 94 ? -4.574 10.426 12.703 1.00 81.81 94 ASN A N 1
ATOM 762 C CA . ASN A 1 94 ? -5.137 10.318 11.352 1.00 81.81 94 ASN A CA 1
ATOM 763 C C . ASN A 1 94 ? -5.233 11.647 10.577 1.00 81.81 94 ASN A C 1
ATOM 765 O O . ASN A 1 94 ? -6.022 11.760 9.641 1.00 81.81 94 ASN A O 1
ATOM 769 N N . TYR A 1 95 ? -4.426 12.641 10.945 1.00 81.19 95 TYR A N 1
ATOM 770 C CA . TYR A 1 95 ? -4.373 13.956 10.313 1.00 81.19 95 TYR A CA 1
ATOM 771 C C . TYR A 1 95 ? -2.946 14.514 10.324 1.00 81.19 95 TYR A C 1
ATOM 773 O O . TYR A 1 95 ? -2.087 14.073 11.095 1.00 81.19 95 TYR A O 1
ATOM 781 N N . ILE A 1 96 ? -2.697 15.495 9.455 1.00 77.81 96 ILE A N 1
ATOM 782 C CA . ILE A 1 96 ? -1.445 16.259 9.427 1.00 77.81 96 ILE A CA 1
ATOM 783 C C . ILE A 1 96 ? -1.585 17.409 10.427 1.00 77.81 96 ILE A C 1
ATOM 785 O O . ILE A 1 96 ? -2.408 18.302 10.231 1.00 77.81 96 ILE A O 1
ATOM 789 N N . GLY A 1 97 ? -0.802 17.376 11.506 1.00 74.31 97 GLY A N 1
ATOM 790 C CA . GLY A 1 97 ? -0.793 18.436 12.514 1.00 74.31 97 GLY A CA 1
ATOM 791 C C . GLY A 1 97 ? -0.137 19.727 12.014 1.00 74.31 97 GLY A C 1
ATOM 792 O O . GLY A 1 97 ? 0.539 19.741 10.988 1.00 74.31 97 GLY A O 1
ATOM 793 N N . GLU A 1 98 ? -0.284 20.817 12.768 1.00 71.06 98 GLU A N 1
ATOM 794 C CA . GLU A 1 98 ? 0.259 22.134 12.397 1.00 71.06 98 GLU A CA 1
ATOM 795 C C . GLU A 1 98 ? 1.784 22.109 12.197 1.00 71.06 98 GLU A C 1
ATOM 797 O O . GLU A 1 98 ? 2.288 22.583 11.181 1.00 71.06 98 GLU A O 1
ATOM 802 N N . SER A 1 99 ? 2.530 21.474 13.106 1.00 75.75 99 SER A N 1
ATOM 803 C CA . SER A 1 99 ? 3.989 21.346 12.992 1.00 75.75 99 SER A CA 1
ATOM 804 C C . SER A 1 99 ? 4.420 20.519 11.775 1.00 75.75 99 SER A C 1
ATOM 806 O O . SER A 1 99 ? 5.412 20.836 11.118 1.00 75.75 99 SER A O 1
ATOM 808 N N . GLU A 1 100 ? 3.674 19.468 11.436 1.00 78.06 100 GLU A N 1
ATOM 809 C CA . GLU A 1 100 ? 3.910 18.663 10.236 1.00 78.06 100 GLU A CA 1
ATOM 810 C C . GLU A 1 100 ? 3.603 19.477 8.978 1.00 78.06 100 GLU A C 1
ATOM 812 O O . GLU A 1 100 ? 4.406 19.496 8.043 1.00 78.06 100 GLU A O 1
ATOM 817 N N . TYR A 1 101 ? 2.484 20.207 8.985 1.00 73.81 101 TYR A N 1
ATOM 818 C CA . TYR A 1 101 ? 2.063 21.082 7.899 1.00 73.81 101 TYR A CA 1
ATOM 819 C C . TYR A 1 101 ? 3.099 22.175 7.611 1.00 73.81 101 TYR A C 1
ATOM 821 O O . TYR A 1 101 ? 3.496 22.363 6.460 1.00 73.81 101 TYR A O 1
ATOM 829 N N . GLU A 1 102 ? 3.609 22.853 8.639 1.00 72.06 102 GLU A N 1
ATOM 830 C CA . GLU A 1 102 ? 4.635 23.892 8.507 1.00 72.06 102 GLU A CA 1
ATOM 831 C C . GLU A 1 102 ? 5.909 23.378 7.819 1.00 72.06 102 GLU A C 1
ATOM 833 O O . GLU A 1 102 ? 6.499 24.073 6.985 1.00 72.06 102 GLU A O 1
ATOM 838 N N . ASN A 1 103 ? 6.279 22.122 8.079 1.00 71.19 103 ASN A N 1
ATOM 839 C CA . ASN A 1 103 ? 7.436 21.477 7.461 1.00 71.19 103 ASN A CA 1
ATOM 840 C C . ASN A 1 103 ? 7.217 21.105 5.983 1.00 71.19 103 ASN A C 1
ATOM 842 O O . ASN A 1 103 ? 8.189 20.983 5.227 1.00 71.19 103 ASN A O 1
ATOM 846 N N . ILE A 1 104 ? 5.964 20.940 5.544 1.00 73.56 104 ILE A N 1
ATOM 847 C CA . ILE A 1 104 ? 5.637 20.465 4.191 1.00 73.56 104 ILE A CA 1
ATOM 848 C C . ILE A 1 104 ? 4.988 21.523 3.288 1.00 73.56 104 ILE A C 1
ATOM 850 O O . ILE A 1 104 ? 5.074 21.398 2.065 1.00 73.56 104 ILE A O 1
ATOM 854 N N . LYS A 1 105 ? 4.391 22.592 3.835 1.00 68.31 105 LYS A N 1
ATOM 855 C CA . LYS A 1 105 ? 3.568 23.571 3.094 1.00 68.31 105 LYS A CA 1
ATOM 856 C C . LYS A 1 105 ? 4.269 24.210 1.896 1.00 68.31 105 LYS A C 1
ATOM 858 O O . LYS A 1 105 ? 3.648 24.425 0.859 1.00 68.31 105 LYS A O 1
ATOM 863 N N . SER A 1 106 ? 5.578 24.454 1.994 1.00 63.91 106 SER A N 1
ATOM 864 C CA . SER A 1 106 ? 6.383 25.037 0.909 1.00 63.91 106 SER A CA 1
ATOM 865 C C . SER A 1 106 ? 6.527 24.113 -0.307 1.00 63.91 106 SER A C 1
ATOM 867 O O . SER A 1 106 ? 6.960 24.553 -1.370 1.00 63.91 106 SER A O 1
ATOM 869 N N . ARG A 1 107 ? 6.154 22.834 -0.167 1.00 62.84 107 ARG A N 1
ATOM 870 C CA . ARG A 1 107 ? 6.329 21.777 -1.173 1.00 62.84 107 ARG A CA 1
ATOM 871 C C . ARG A 1 107 ? 5.011 21.269 -1.756 1.00 62.84 107 ARG A C 1
ATOM 873 O O . ARG A 1 107 ? 5.021 20.655 -2.815 1.00 62.84 107 ARG A O 1
ATOM 880 N N . PHE A 1 108 ? 3.881 21.605 -1.134 1.00 55.91 108 PHE A N 1
ATOM 881 C CA . PHE A 1 108 ? 2.528 21.315 -1.627 1.00 55.91 108 PHE A CA 1
ATOM 882 C C . PHE A 1 108 ? 1.920 22.446 -2.480 1.00 55.91 108 PHE A C 1
ATOM 884 O O . PHE A 1 108 ? 0.732 22.406 -2.797 1.00 55.91 108 PHE A O 1
ATOM 891 N N . SER A 1 109 ? 2.711 23.445 -2.890 1.00 49.25 109 SER A N 1
ATOM 892 C CA . SER A 1 109 ? 2.274 24.659 -3.600 1.00 49.25 109 SER A CA 1
ATOM 893 C C . SER A 1 109 ? 1.843 24.426 -5.060 1.00 49.25 109 SER A C 1
ATOM 895 O O . SER A 1 109 ? 2.377 25.018 -5.994 1.00 49.25 109 SER A O 1
ATOM 897 N N . VAL A 1 110 ? 0.847 23.566 -5.284 1.00 44.75 110 VAL A N 1
ATOM 898 C CA . VAL A 1 110 ? 0.219 23.379 -6.605 1.00 44.75 110 VAL A CA 1
ATOM 899 C C . VAL A 1 110 ? -1.014 24.275 -6.786 1.00 44.75 110 VAL A C 1
ATOM 901 O O . VAL A 1 110 ? -1.473 24.464 -7.905 1.00 44.75 110 VAL A O 1
ATOM 904 N N . PHE A 1 111 ? -1.524 24.919 -5.734 1.00 42.56 111 PHE A N 1
ATOM 905 C CA . PHE A 1 111 ? -2.689 25.796 -5.853 1.00 42.56 111 PHE A CA 1
ATOM 906 C C . PHE A 1 111 ? -2.430 27.148 -5.202 1.00 42.56 111 PHE A C 1
ATOM 908 O O . PHE A 1 111 ? -1.942 27.222 -4.076 1.00 42.56 111 PHE A O 1
ATOM 915 N N . GLY A 1 112 ? -2.753 28.221 -5.931 1.00 48.94 112 GLY A N 1
ATOM 916 C CA . GLY A 1 112 ? -2.663 29.594 -5.446 1.00 48.94 112 GLY A CA 1
ATOM 917 C C . GLY A 1 112 ? -3.256 29.740 -4.043 1.00 48.94 112 GLY A C 1
ATOM 918 O O . GLY A 1 112 ? -4.238 29.081 -3.690 1.00 48.94 112 GLY A O 1
ATOM 919 N N . SER A 1 113 ? -2.634 30.609 -3.248 1.00 53.53 113 SER A N 1
ATOM 920 C CA . SER A 1 113 ? -2.824 30.752 -1.797 1.00 53.53 113 SER A CA 1
ATOM 921 C C . SER A 1 113 ? -4.282 30.793 -1.328 1.00 53.53 113 SER A C 1
ATOM 923 O O . SER A 1 113 ? -4.573 30.353 -0.221 1.00 53.53 113 SER A O 1
ATOM 925 N N . LYS A 1 114 ? -5.209 31.282 -2.157 1.00 51.53 114 LYS A N 1
ATOM 926 C CA . LYS A 1 114 ? -6.636 31.380 -1.832 1.00 51.53 114 LYS A CA 1
ATOM 927 C C . LYS A 1 114 ? -7.359 30.025 -1.853 1.00 51.53 114 LYS A C 1
ATOM 929 O O . LYS A 1 114 ? -7.995 29.667 -0.870 1.00 51.53 114 LYS A O 1
ATOM 934 N N . LYS A 1 115 ? -7.178 29.226 -2.912 1.00 51.66 115 LYS A N 1
ATOM 935 C CA . LYS A 1 115 ? -7.815 27.902 -3.051 1.00 51.66 115 LYS A CA 1
ATOM 936 C C . LYS A 1 115 ? -7.217 26.877 -2.082 1.00 51.66 115 LYS A C 1
ATOM 938 O O . LYS A 1 115 ? -7.934 26.032 -1.561 1.00 51.66 115 LYS A O 1
ATOM 943 N N . ALA A 1 116 ? -5.916 26.988 -1.802 1.00 49.50 116 ALA A N 1
ATOM 944 C CA . ALA A 1 116 ? -5.249 26.195 -0.770 1.00 49.50 116 ALA A CA 1
ATOM 945 C C . ALA A 1 116 ? -5.760 26.535 0.643 1.00 49.50 116 ALA A C 1
ATOM 947 O O . ALA A 1 116 ? -6.025 25.628 1.424 1.00 49.50 116 ALA A O 1
ATOM 948 N N . LYS A 1 117 ? -5.974 27.825 0.956 1.00 53.12 117 LYS A N 1
ATOM 949 C CA . LYS A 1 117 ? -6.588 28.247 2.227 1.00 53.12 117 LYS A CA 1
ATOM 950 C C . LYS A 1 117 ? -8.018 27.728 2.382 1.00 53.12 117 LYS A C 1
ATOM 952 O O . LYS A 1 117 ? -8.341 27.196 3.432 1.00 53.12 117 LYS A O 1
ATOM 957 N N . GLU A 1 118 ? -8.846 27.819 1.342 1.00 55.91 118 GLU A N 1
ATOM 958 C CA . GLU A 1 118 ? -10.225 27.301 1.364 1.00 55.91 118 GLU A CA 1
ATOM 959 C C . GLU A 1 118 ? -10.276 25.775 1.560 1.00 55.91 118 GLU A C 1
ATOM 961 O O . GLU A 1 118 ? -11.084 25.279 2.346 1.00 55.91 118 GLU A O 1
ATOM 966 N N . LEU A 1 119 ? -9.384 25.026 0.898 1.00 54.16 119 LEU A N 1
ATOM 967 C CA . LEU A 1 119 ? -9.224 23.582 1.103 1.00 54.16 119 LEU A CA 1
ATOM 968 C C . LEU A 1 119 ? -8.773 23.250 2.529 1.00 54.16 119 LEU A C 1
ATOM 970 O O . LEU A 1 119 ? -9.351 22.354 3.139 1.00 54.16 119 LEU A O 1
ATOM 974 N N . ASN A 1 120 ? -7.806 23.992 3.075 1.00 52.00 120 ASN A N 1
ATOM 975 C CA . ASN A 1 120 ? -7.340 23.802 4.447 1.00 52.00 120 ASN A CA 1
ATOM 976 C C . ASN A 1 120 ? -8.448 24.081 5.465 1.00 52.00 120 ASN A C 1
ATOM 978 O O . ASN A 1 120 ? -8.671 23.258 6.340 1.00 52.00 120 ASN A O 1
ATOM 982 N N . THR A 1 121 ? -9.206 25.172 5.319 1.00 56.84 121 THR A N 1
ATOM 983 C CA . THR A 1 121 ? -10.332 25.479 6.216 1.00 56.84 121 THR A CA 1
ATOM 984 C C . THR A 1 121 ? -11.437 24.424 6.122 1.00 56.84 121 THR A C 1
ATOM 986 O O . THR A 1 121 ? -12.003 24.028 7.139 1.00 56.84 121 THR A O 1
ATOM 989 N N . LYS A 1 122 ? -11.731 23.909 4.918 1.00 57.44 122 LYS A N 1
ATOM 990 C CA . LYS A 1 122 ? -12.681 22.800 4.749 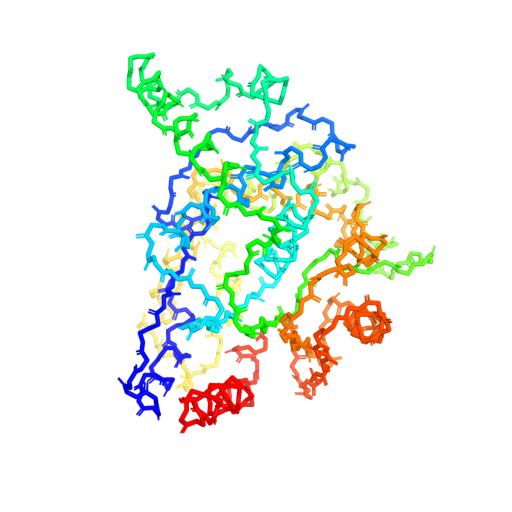1.00 57.44 122 LYS A CA 1
ATOM 991 C C . LYS A 1 122 ? -12.182 21.521 5.430 1.00 57.44 122 LYS A C 1
ATOM 993 O O . LYS A 1 122 ? -12.970 20.849 6.088 1.00 57.44 122 LYS A O 1
ATOM 998 N N . HIS A 1 123 ? -10.893 21.216 5.297 1.00 53.72 123 HIS A N 1
ATOM 999 C CA . HIS A 1 123 ? -10.264 20.054 5.918 1.00 53.72 123 HIS A CA 1
ATOM 1000 C C . HIS A 1 123 ? -10.218 20.190 7.449 1.00 53.72 123 HIS A C 1
ATOM 1002 O O . HIS A 1 123 ? -10.592 19.258 8.145 1.00 53.72 123 HIS A O 1
ATOM 1008 N N . GLU A 1 124 ? -9.874 21.362 7.990 1.00 55.12 124 GLU A N 1
ATOM 1009 C CA . GLU A 1 124 ? -9.918 21.662 9.430 1.00 55.12 124 GLU A CA 1
ATOM 1010 C C . GLU A 1 124 ? -11.328 21.519 10.014 1.00 55.12 124 GLU A C 1
ATOM 1012 O O . GLU A 1 124 ? -11.494 20.966 11.101 1.00 55.12 124 GLU A O 1
ATOM 1017 N N . ASN A 1 125 ? -12.355 21.985 9.298 1.00 55.72 125 ASN A N 1
ATOM 1018 C CA . ASN A 1 125 ? -13.745 21.844 9.733 1.00 55.72 125 ASN A CA 1
ATOM 1019 C C . ASN A 1 125 ? -14.206 20.380 9.686 1.00 55.72 125 ASN A C 1
ATOM 1021 O O . ASN A 1 125 ? -14.784 19.903 10.660 1.00 55.72 125 ASN A O 1
ATOM 1025 N N . GLN A 1 126 ? -13.870 19.639 8.620 1.00 53.31 126 GLN A N 1
ATOM 1026 C CA . GLN A 1 126 ? -14.111 18.193 8.562 1.00 53.31 126 GLN A CA 1
ATOM 1027 C C . GLN A 1 126 ? -13.377 17.460 9.690 1.00 53.31 126 GLN A C 1
ATOM 1029 O O . GLN A 1 126 ? -13.962 16.596 10.332 1.00 53.31 126 GLN A O 1
ATOM 1034 N N . MET A 1 127 ? -12.124 17.817 9.979 1.00 53.31 127 MET A N 1
ATOM 1035 C CA . MET A 1 127 ? -11.355 17.234 11.079 1.00 53.31 127 MET A CA 1
ATOM 1036 C C . MET A 1 127 ? -12.023 17.480 12.430 1.00 53.31 127 MET A C 1
ATOM 1038 O O . MET A 1 127 ? -12.193 16.528 13.182 1.00 53.31 127 MET A O 1
ATOM 1042 N N . LYS A 1 128 ? -12.477 18.707 12.712 1.00 54.47 128 LYS A N 1
ATOM 1043 C CA . LYS A 1 128 ? -13.196 19.038 13.957 1.00 54.47 128 LYS A CA 1
ATOM 1044 C C . LYS A 1 128 ? -14.505 18.258 14.107 1.00 54.47 128 LYS A C 1
ATOM 1046 O O . LYS A 1 128 ? -14.816 17.794 15.201 1.00 54.47 128 LYS A O 1
ATOM 1051 N N . GLU A 1 129 ? -15.260 18.073 13.026 1.00 50.03 129 GLU A N 1
ATOM 1052 C CA . GLU A 1 129 ? -16.479 17.249 13.029 1.00 50.03 129 GLU A CA 1
ATOM 1053 C C . GLU A 1 129 ? -16.173 15.758 13.251 1.00 50.03 129 GLU A C 1
ATOM 1055 O O . GLU A 1 129 ? -16.883 15.070 13.988 1.00 50.03 129 GLU A O 1
ATOM 1060 N N . LEU A 1 130 ? -15.081 15.266 12.662 1.00 46.94 130 LEU A N 1
ATOM 1061 C CA . LEU A 1 130 ? -14.631 13.878 12.763 1.00 46.94 130 LEU A CA 1
ATOM 1062 C C . LEU A 1 130 ? -14.035 13.538 14.137 1.00 46.94 130 LEU A C 1
ATOM 1064 O O . LEU A 1 130 ? -14.251 12.433 14.626 1.00 46.94 130 LEU A O 1
ATOM 1068 N N . THR A 1 131 ? -13.324 14.468 14.780 1.00 48.47 131 THR A N 1
ATOM 1069 C CA . THR A 1 131 ? -12.775 14.287 16.136 1.00 48.47 131 THR A CA 1
ATOM 1070 C C . THR A 1 131 ? -13.844 14.383 17.219 1.00 48.47 131 THR A C 1
ATOM 1072 O O . THR A 1 131 ? -13.707 13.764 18.268 1.00 48.47 131 THR A O 1
ATOM 1075 N N . ASN A 1 132 ? -14.927 15.125 16.969 1.00 46.41 132 ASN A N 1
ATOM 1076 C CA . ASN A 1 132 ? -16.013 15.296 17.934 1.00 46.41 132 ASN A CA 1
ATOM 1077 C C . ASN A 1 132 ? -16.982 14.100 17.999 1.00 46.41 132 ASN A C 1
ATOM 1079 O O . ASN A 1 132 ? -17.836 14.077 18.882 1.00 46.41 132 ASN A O 1
ATOM 1083 N N . THR A 1 133 ? -16.889 13.120 17.090 1.00 44.44 133 THR A N 1
ATOM 1084 C CA . THR A 1 133 ? -17.952 12.115 16.896 1.00 44.44 133 THR A CA 1
ATOM 1085 C C . THR A 1 133 ? -17.652 10.678 17.322 1.00 44.44 133 THR A C 1
ATOM 1087 O O . THR A 1 133 ? -18.589 9.881 17.303 1.00 44.44 133 THR A O 1
ATOM 1090 N N . SER A 1 134 ? -16.446 10.279 17.751 1.00 48.06 134 SER A N 1
ATOM 1091 C CA . SER A 1 134 ? -16.235 8.854 18.072 1.00 48.06 134 SER A CA 1
ATOM 1092 C C . SER A 1 134 ? -15.380 8.556 19.300 1.00 48.06 134 SER A C 1
ATOM 1094 O O . SER A 1 134 ? -14.171 8.754 19.304 1.00 48.06 134 SER A O 1
ATOM 1096 N N . ALA A 1 135 ? -16.014 7.913 20.283 1.00 50.72 135 ALA A N 1
ATOM 1097 C CA . ALA A 1 135 ? -15.362 7.184 21.370 1.00 50.72 135 ALA A CA 1
ATOM 1098 C C . ALA A 1 135 ? -14.641 5.889 20.905 1.00 50.72 135 ALA A C 1
ATOM 1100 O O . ALA A 1 135 ? -14.026 5.220 21.727 1.00 50.72 135 ALA A O 1
ATOM 1101 N N . ASN A 1 136 ? -14.710 5.529 19.610 1.00 56.75 136 ASN A N 1
ATOM 1102 C CA . ASN A 1 136 ? -14.104 4.327 19.018 1.00 56.75 136 ASN A CA 1
ATOM 1103 C C . ASN A 1 136 ? -13.351 4.642 17.710 1.00 56.75 136 ASN A C 1
ATOM 1105 O O . ASN A 1 136 ? -13.841 5.464 16.934 1.00 56.75 136 ASN A O 1
ATOM 1109 N N . PRO A 1 137 ? -12.223 3.964 17.408 1.00 71.12 137 PRO A N 1
ATOM 1110 C CA . PRO A 1 137 ? -11.508 4.141 16.145 1.00 71.12 137 PRO A CA 1
ATOM 1111 C C . PRO A 1 137 ? -12.385 3.812 14.937 1.00 71.12 137 PRO A C 1
ATOM 1113 O O . PRO A 1 137 ? -13.066 2.782 14.917 1.00 71.12 137 PRO A O 1
ATOM 1116 N N . ARG A 1 138 ? -12.333 4.652 13.898 1.00 83.19 138 ARG A N 1
ATOM 1117 C CA . ARG A 1 138 ? -13.006 4.361 12.630 1.00 83.19 138 ARG A CA 1
ATOM 1118 C C . ARG A 1 138 ? -12.378 3.135 11.963 1.00 83.19 138 ARG A C 1
ATOM 1120 O O . ARG A 1 138 ? -11.158 2.954 11.977 1.00 83.19 138 ARG A O 1
ATOM 1127 N N . ARG A 1 139 ? -13.226 2.312 11.348 1.00 87.94 139 ARG A N 1
ATOM 1128 C CA . ARG A 1 139 ? -12.826 1.192 10.493 1.00 87.94 139 ARG A CA 1
ATOM 1129 C C . ARG A 1 139 ? -13.315 1.462 9.074 1.00 87.94 139 ARG A C 1
ATOM 1131 O O . ARG A 1 139 ? -14.417 1.959 8.880 1.00 87.94 139 ARG A O 1
ATOM 1138 N N . PHE A 1 140 ? -12.474 1.167 8.089 1.00 91.75 140 PHE A N 1
ATOM 1139 C CA . PHE A 1 140 ? -12.774 1.427 6.673 1.00 91.75 140 PHE A CA 1
ATOM 1140 C C . PHE A 1 140 ? -13.137 0.168 5.891 1.00 91.75 140 PHE A C 1
ATOM 1142 O O . PHE A 1 140 ? -13.492 0.247 4.721 1.00 91.75 140 PHE A O 1
ATOM 1149 N N . TRP A 1 141 ? -13.009 -0.999 6.516 1.00 94.31 141 TRP A N 1
ATOM 1150 C CA . TRP A 1 141 ? -13.228 -2.285 5.876 1.00 94.31 141 TRP A CA 1
ATOM 1151 C C . TRP A 1 141 ? -13.571 -3.350 6.903 1.00 94.31 141 TRP A C 1
ATOM 1153 O O . TRP A 1 141 ? -13.140 -3.310 8.058 1.00 94.31 141 TRP A O 1
ATOM 1163 N N . ASN A 1 142 ? -14.349 -4.325 6.452 1.00 93.94 142 ASN A N 1
ATOM 1164 C CA . ASN A 1 142 ? -14.578 -5.557 7.179 1.00 93.94 142 ASN A CA 1
ATOM 1165 C C . ASN A 1 142 ? -13.338 -6.450 7.115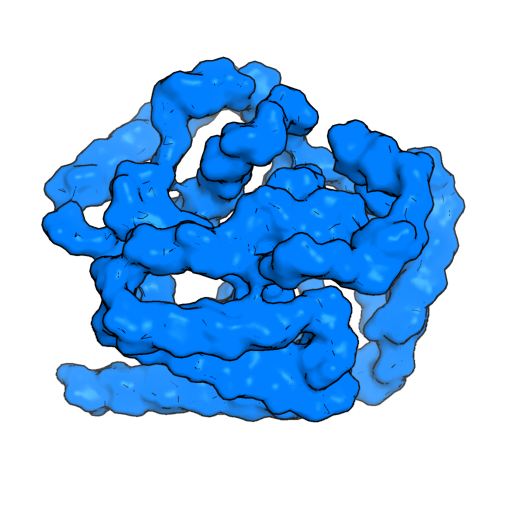 1.00 93.94 142 ASN A C 1
ATOM 1167 O O . ASN A 1 142 ? -12.854 -6.931 8.139 1.00 93.94 142 ASN A O 1
ATOM 1171 N N . THR A 1 143 ? -12.833 -6.630 5.893 1.00 96.19 143 THR A N 1
ATOM 1172 C CA . THR A 1 143 ? -11.714 -7.507 5.563 1.00 96.19 143 THR A CA 1
ATOM 1173 C C . THR A 1 143 ? -10.675 -6.735 4.759 1.00 96.19 143 THR A C 1
ATOM 1175 O O . THR A 1 143 ? -11.004 -6.088 3.765 1.00 96.19 143 THR A O 1
ATOM 1178 N N . LEU A 1 144 ? -9.419 -6.824 5.192 1.00 97.56 144 LEU A N 1
ATOM 1179 C CA . LEU A 1 144 ? -8.248 -6.301 4.497 1.00 97.56 144 LEU A CA 1
ATOM 1180 C C . LEU A 1 144 ? -7.374 -7.460 4.012 1.00 97.56 144 LEU A C 1
ATOM 1182 O O . LEU A 1 144 ? -6.710 -8.130 4.802 1.00 97.56 144 LEU A O 1
ATOM 1186 N N . ILE A 1 145 ? -7.361 -7.674 2.703 1.00 98.06 145 ILE A N 1
ATOM 1187 C CA . ILE A 1 145 ? -6.528 -8.655 2.013 1.00 98.06 145 ILE A CA 1
ATOM 1188 C C . ILE A 1 145 ? -5.210 -7.974 1.635 1.00 98.06 145 ILE A C 1
ATOM 1190 O O . ILE A 1 145 ? -5.147 -7.120 0.750 1.00 98.06 145 ILE A O 1
ATOM 1194 N N . LEU A 1 146 ? -4.152 -8.342 2.346 1.00 98.06 146 LEU A N 1
ATOM 1195 C CA . LEU A 1 146 ? -2.793 -7.841 2.209 1.00 98.06 146 LEU A CA 1
ATOM 1196 C C . LEU A 1 146 ? -2.017 -8.759 1.271 1.00 98.06 146 LEU A C 1
ATOM 1198 O O . LEU A 1 146 ? -1.583 -9.835 1.668 1.00 98.06 146 LEU A O 1
ATOM 1202 N N . VAL A 1 147 ? -1.819 -8.323 0.034 1.00 97.31 147 VAL A N 1
ATOM 1203 C CA . VAL A 1 147 ? -1.123 -9.096 -0.998 1.00 97.31 147 VAL A CA 1
ATOM 1204 C C . VAL A 1 147 ? 0.334 -8.664 -1.029 1.00 97.31 147 VAL A C 1
ATOM 1206 O O . VAL A 1 147 ? 0.641 -7.535 -1.418 1.00 97.31 147 VAL A O 1
ATOM 1209 N N . SER A 1 148 ? 1.237 -9.540 -0.607 1.00 95.81 148 SER A N 1
ATOM 1210 C CA . SER A 1 148 ? 2.678 -9.292 -0.577 1.00 95.81 148 SER A CA 1
ATOM 1211 C C . SER A 1 148 ? 3.047 -7.913 -0.000 1.00 95.81 148 SER A C 1
ATOM 1213 O O . SER A 1 148 ? 3.777 -7.157 -0.653 1.00 95.81 148 SER A O 1
ATOM 1215 N N . PRO A 1 149 ? 2.497 -7.500 1.163 1.00 96.19 149 PRO A N 1
ATOM 1216 C CA . PRO A 1 149 ? 2.697 -6.151 1.679 1.00 96.19 149 PRO A CA 1
ATOM 1217 C C . PRO A 1 149 ? 4.185 -5.874 1.936 1.00 96.19 149 PRO A C 1
ATOM 1219 O O . PRO A 1 149 ? 4.902 -6.684 2.528 1.00 96.19 149 PRO A O 1
ATOM 1222 N N . GLY A 1 150 ? 4.647 -4.708 1.485 1.00 92.12 150 GLY A N 1
ATOM 1223 C CA . GLY A 1 150 ? 6.032 -4.273 1.663 1.00 92.12 150 GLY A CA 1
ATOM 1224 C C . GLY A 1 150 ? 6.277 -3.713 3.065 1.00 92.12 150 GLY A C 1
ATOM 1225 O O . GLY A 1 150 ? 5.349 -3.269 3.734 1.00 92.12 150 GLY A O 1
ATOM 1226 N N . GLY A 1 151 ? 7.532 -3.693 3.518 1.00 93.12 151 GLY A N 1
ATOM 1227 C CA . GLY A 1 151 ? 7.896 -2.978 4.748 1.00 93.12 151 GLY A CA 1
ATOM 1228 C C . GLY A 1 151 ? 7.401 -3.613 6.055 1.00 93.12 151 GLY A C 1
ATOM 1229 O O . GLY A 1 151 ? 7.353 -2.935 7.078 1.00 93.12 151 GLY A O 1
ATOM 1230 N N . ILE A 1 152 ? 6.992 -4.885 6.043 1.00 95.00 152 ILE A N 1
ATOM 1231 C CA . ILE A 1 152 ? 6.359 -5.525 7.208 1.00 95.00 152 ILE A CA 1
ATOM 1232 C C . ILE A 1 152 ? 7.375 -6.021 8.224 1.00 95.00 152 ILE A C 1
ATOM 1234 O O . ILE A 1 152 ? 7.266 -5.708 9.407 1.00 95.00 152 ILE A O 1
ATOM 1238 N N . TRP A 1 153 ? 8.352 -6.795 7.768 1.00 90.62 153 TRP A N 1
ATOM 1239 C CA . TRP A 1 153 ? 9.252 -7.549 8.627 1.00 90.62 153 TRP A CA 1
ATOM 1240 C C . TRP A 1 153 ? 10.669 -7.491 8.081 1.00 90.62 153 TRP A C 1
ATOM 1242 O O . TRP A 1 153 ? 10.875 -7.609 6.875 1.00 90.62 153 TRP A O 1
ATOM 1252 N N . SER A 1 154 ? 11.635 -7.353 8.983 1.00 82.56 154 SER A N 1
ATOM 1253 C CA . SER A 1 154 ? 13.047 -7.532 8.673 1.00 82.56 154 SER A CA 1
ATOM 1254 C C . SER A 1 154 ? 13.626 -8.604 9.587 1.00 82.56 154 SER A C 1
ATOM 1256 O O . SER A 1 154 ? 13.355 -8.623 10.792 1.00 82.56 154 SER A O 1
ATOM 1258 N N . LYS A 1 155 ? 14.435 -9.509 9.030 1.00 75.00 155 LYS A N 1
ATOM 1259 C CA . LYS A 1 155 ? 15.269 -10.382 9.860 1.00 75.00 155 LYS A CA 1
ATOM 1260 C C . LYS A 1 155 ? 16.345 -9.508 10.509 1.00 75.00 155 LYS A C 1
ATOM 1262 O O . LYS A 1 155 ? 16.843 -8.570 9.903 1.00 75.00 155 LYS A O 1
ATOM 1267 N N . ARG A 1 156 ? 16.723 -9.817 11.755 1.00 62.09 156 ARG A N 1
ATOM 1268 C CA . ARG A 1 156 ? 17.841 -9.119 12.422 1.00 62.09 156 ARG A CA 1
ATOM 1269 C C . ARG A 1 156 ? 19.180 -9.334 11.704 1.00 62.09 156 ARG A C 1
ATOM 1271 O O . ARG A 1 156 ? 20.108 -8.568 11.926 1.00 62.09 156 ARG A O 1
ATOM 1278 N N . THR A 1 157 ? 19.269 -10.373 10.878 1.00 62.50 157 THR A N 1
ATOM 1279 C CA . THR A 1 157 ? 20.413 -10.662 10.013 1.00 62.50 157 THR A CA 1
ATOM 1280 C C . THR A 1 157 ? 20.134 -10.127 8.609 1.00 62.50 157 THR A C 1
ATOM 1282 O O . THR A 1 157 ? 19.022 -10.369 8.119 1.00 62.50 157 THR A O 1
ATOM 1285 N N . PRO A 1 158 ? 21.110 -9.462 7.962 1.00 63.62 158 PRO A N 1
ATOM 1286 C CA . PRO A 1 158 ? 20.959 -8.976 6.600 1.00 63.62 158 PRO A CA 1
ATOM 1287 C C . PRO A 1 158 ? 20.509 -10.080 5.644 1.00 63.62 158 PRO A C 1
ATOM 1289 O O . PRO A 1 158 ? 20.938 -11.231 5.743 1.00 63.62 158 PRO A O 1
ATOM 1292 N N . SER A 1 159 ? 19.608 -9.746 4.723 1.00 67.06 159 SER A N 1
ATOM 1293 C CA . SER A 1 159 ? 19.237 -10.682 3.655 1.00 67.06 159 SER A CA 1
ATOM 1294 C C . SER A 1 159 ? 20.349 -10.776 2.602 1.00 67.06 159 SER A C 1
ATOM 1296 O O . SER A 1 159 ? 21.117 -9.836 2.424 1.00 67.06 159 SER A O 1
ATOM 1298 N N . ILE A 1 160 ? 20.395 -11.861 1.819 1.00 66.12 160 ILE A N 1
ATOM 1299 C CA . ILE A 1 160 ? 21.334 -11.975 0.682 1.00 66.12 160 ILE A CA 1
ATOM 1300 C C . ILE A 1 160 ? 21.162 -10.793 -0.286 1.00 66.12 160 ILE A C 1
ATOM 1302 O O . ILE A 1 160 ? 22.140 -10.278 -0.825 1.00 66.12 160 ILE A O 1
ATOM 1306 N N . ALA A 1 161 ? 19.924 -10.332 -0.495 1.00 68.31 161 ALA A N 1
ATOM 1307 C CA . ALA A 1 161 ? 19.638 -9.156 -1.314 1.00 68.31 161 ALA A CA 1
ATOM 1308 C C . ALA A 1 161 ? 20.242 -7.873 -0.713 1.00 68.31 161 ALA A C 1
ATOM 1310 O O . ALA A 1 161 ? 20.797 -7.056 -1.443 1.00 68.31 161 ALA A O 1
ATOM 1311 N N . GLU A 1 162 ? 20.182 -7.708 0.608 1.00 68.88 162 GLU A N 1
ATOM 1312 C CA . GLU A 1 162 ? 20.802 -6.588 1.323 1.00 68.88 162 GLU A CA 1
ATOM 1313 C C . GLU A 1 162 ? 22.330 -6.621 1.209 1.00 68.88 162 GLU A C 1
ATOM 1315 O O . GLU A 1 162 ? 22.931 -5.624 0.812 1.00 68.88 162 GLU A O 1
ATOM 1320 N N . GLU A 1 163 ? 22.955 -7.773 1.465 1.00 76.00 163 GLU A N 1
ATOM 1321 C CA . GLU A 1 163 ? 24.415 -7.934 1.406 1.00 76.00 163 GLU A CA 1
ATOM 1322 C C . GLU A 1 163 ? 24.976 -7.763 -0.012 1.00 76.00 163 GLU A C 1
ATOM 1324 O O . GLU A 1 163 ? 26.059 -7.210 -0.200 1.00 76.00 163 GLU A O 1
ATOM 1329 N N . SER A 1 164 ? 24.232 -8.210 -1.026 1.00 78.94 164 SER A N 1
ATOM 1330 C CA . SER A 1 164 ? 24.636 -8.109 -2.433 1.00 78.94 164 SER A CA 1
ATOM 1331 C C . SER A 1 164 ? 24.324 -6.753 -3.073 1.00 78.94 164 SER A C 1
ATOM 1333 O O . SER A 1 164 ? 24.711 -6.523 -4.223 1.00 78.94 164 SER A O 1
ATOM 1335 N N . THR A 1 165 ? 23.655 -5.834 -2.364 1.00 82.38 165 THR A N 1
ATOM 1336 C CA . THR A 1 165 ? 23.283 -4.531 -2.924 1.00 82.38 165 THR A CA 1
ATOM 1337 C C . THR A 1 165 ? 24.519 -3.628 -3.069 1.00 82.38 165 THR A C 1
ATOM 1339 O O . THR A 1 165 ? 25.131 -3.245 -2.069 1.00 82.38 165 THR A O 1
ATOM 1342 N N . PRO A 1 166 ? 24.884 -3.194 -4.292 1.00 88.00 166 PRO A N 1
ATOM 1343 C CA . PRO A 1 166 ? 26.074 -2.372 -4.496 1.00 88.00 166 PRO A CA 1
ATOM 1344 C C . PRO A 1 166 ? 26.005 -1.012 -3.787 1.00 88.00 166 PRO A C 1
ATOM 1346 O O . PRO A 1 166 ? 24.987 -0.320 -3.838 1.00 88.00 166 PRO A O 1
ATOM 1349 N N . THR A 1 167 ? 27.122 -0.551 -3.218 1.00 88.06 167 THR A N 1
ATOM 1350 C CA . THR A 1 167 ? 27.203 0.721 -2.465 1.00 88.06 167 THR A CA 1
ATOM 1351 C C . THR A 1 167 ? 26.785 1.950 -3.279 1.00 88.06 167 THR A C 1
ATOM 1353 O O . THR A 1 167 ? 26.160 2.870 -2.745 1.00 88.06 167 THR A O 1
ATOM 1356 N N . TRP A 1 168 ? 27.069 1.967 -4.586 1.00 88.25 168 TRP A N 1
ATOM 1357 C CA . TRP A 1 168 ? 26.614 3.031 -5.485 1.00 88.25 168 TRP A CA 1
ATOM 1358 C C . TRP A 1 168 ? 25.083 3.074 -5.578 1.00 88.25 168 TRP A C 1
ATOM 1360 O O . TRP A 1 168 ? 24.503 4.159 -5.575 1.00 88.25 168 TRP A O 1
ATOM 1370 N N . PHE A 1 169 ? 24.422 1.912 -5.594 1.00 85.19 169 PHE A N 1
ATOM 1371 C CA . PHE A 1 169 ? 22.967 1.815 -5.655 1.00 85.19 169 PHE A CA 1
ATOM 1372 C C . PHE A 1 169 ? 22.345 2.281 -4.339 1.00 85.19 169 PHE A C 1
ATOM 1374 O O . PHE A 1 169 ? 21.411 3.081 -4.354 1.00 85.19 169 PHE A O 1
ATOM 1381 N N . VAL A 1 170 ? 22.931 1.885 -3.202 1.00 85.19 170 VAL A N 1
ATOM 1382 C CA . VAL A 1 170 ? 22.539 2.380 -1.871 1.00 85.19 170 VAL A CA 1
ATOM 1383 C C . VAL A 1 170 ? 22.592 3.911 -1.815 1.00 85.19 170 VAL A C 1
ATOM 1385 O O . VAL A 1 170 ? 21.652 4.554 -1.341 1.00 85.19 170 VAL A O 1
ATOM 1388 N N . LYS A 1 171 ? 23.670 4.515 -2.332 1.00 86.94 171 LYS A N 1
ATOM 1389 C CA . LYS A 1 171 ? 23.837 5.974 -2.355 1.00 86.94 171 LYS A CA 1
ATOM 1390 C C . LYS A 1 171 ? 22.761 6.659 -3.200 1.00 86.94 171 LYS A C 1
ATOM 1392 O O . LYS A 1 171 ? 22.159 7.620 -2.728 1.00 86.94 171 LYS A O 1
ATOM 1397 N N . LEU A 1 172 ? 22.499 6.161 -4.410 1.00 87.38 172 LEU A N 1
ATOM 1398 C CA . LEU A 1 172 ? 21.469 6.712 -5.298 1.00 87.38 172 LEU A CA 1
ATOM 1399 C C . LEU A 1 172 ? 20.066 6.587 -4.689 1.00 87.38 172 LEU A C 1
ATOM 1401 O O . LEU A 1 172 ? 19.322 7.569 -4.656 1.00 87.38 172 LEU A O 1
ATOM 1405 N N . TRP A 1 173 ? 19.738 5.422 -4.125 1.00 85.56 173 TRP A N 1
ATOM 1406 C CA . TRP A 1 173 ? 18.458 5.172 -3.459 1.00 85.56 173 TRP A CA 1
ATOM 1407 C C . TRP A 1 173 ? 18.208 6.170 -2.319 1.00 85.56 173 TRP A C 1
ATOM 1409 O O . TRP A 1 173 ? 17.170 6.830 -2.270 1.00 85.56 173 TRP A O 1
ATOM 1419 N N . ASN A 1 174 ? 19.209 6.379 -1.455 1.00 85.69 174 ASN A N 1
ATOM 1420 C CA . ASN A 1 174 ? 19.136 7.337 -0.345 1.00 85.69 174 ASN A CA 1
ATOM 1421 C C . ASN A 1 174 ? 19.075 8.808 -0.797 1.00 85.69 174 ASN A C 1
ATOM 1423 O O . ASN A 1 174 ? 18.659 9.667 -0.023 1.00 85.69 174 ASN A O 1
ATOM 1427 N N . GLN A 1 175 ? 19.457 9.109 -2.040 1.00 84.44 175 GLN A N 1
ATOM 1428 C CA . GLN A 1 175 ? 19.337 10.437 -2.652 1.00 84.44 175 GLN A CA 1
ATOM 1429 C C . GLN A 1 175 ? 18.008 10.643 -3.397 1.00 84.44 175 GLN A C 1
ATOM 1431 O O . GLN A 1 175 ? 17.836 11.651 -4.081 1.00 84.44 175 GLN A O 1
ATOM 1436 N N . ASN A 1 176 ? 17.053 9.719 -3.260 1.00 82.31 176 ASN A N 1
ATOM 1437 C CA . ASN A 1 176 ? 15.802 9.696 -4.016 1.00 82.31 176 ASN A CA 1
ATOM 1438 C C . ASN A 1 176 ? 15.978 9.525 -5.536 1.00 82.31 176 ASN A C 1
ATOM 1440 O O . ASN A 1 176 ? 15.113 9.915 -6.323 1.00 82.31 176 ASN A O 1
ATOM 1444 N N . ILE A 1 177 ? 17.080 8.909 -5.969 1.00 82.44 177 ILE A N 1
ATOM 1445 C CA . ILE A 1 177 ? 17.291 8.518 -7.363 1.00 82.44 177 ILE A CA 1
ATOM 1446 C C . ILE A 1 177 ? 16.797 7.076 -7.515 1.00 82.44 177 ILE A C 1
ATOM 1448 O O . ILE A 1 177 ? 17.503 6.120 -7.207 1.00 82.44 177 ILE A O 1
ATOM 1452 N N . SER A 1 178 ? 15.545 6.937 -7.955 1.00 79.69 178 SER A N 1
ATOM 1453 C CA . SER A 1 178 ? 14.888 5.648 -8.183 1.00 79.69 178 SER A CA 1
ATOM 1454 C C . SER A 1 178 ? 15.183 5.104 -9.592 1.00 79.69 178 SER A C 1
ATOM 1456 O O . SER A 1 178 ? 15.607 5.861 -10.473 1.00 79.69 178 SER A O 1
ATOM 1458 N N . PRO A 1 179 ? 14.890 3.819 -9.871 1.00 77.81 179 PRO A N 1
ATOM 1459 C CA . PRO A 1 179 ? 14.891 3.301 -11.241 1.00 77.81 179 PRO A CA 1
ATOM 1460 C C . PRO A 1 179 ? 14.016 4.131 -12.198 1.00 77.81 179 PRO A C 1
ATOM 1462 O O . PRO A 1 179 ? 14.375 4.318 -13.358 1.00 77.81 179 PRO A O 1
ATOM 1465 N N . PHE A 1 180 ? 12.913 4.710 -11.708 1.00 83.12 180 PHE A N 1
ATOM 1466 C CA . PHE A 1 180 ? 12.058 5.608 -12.492 1.00 83.12 180 PHE A CA 1
ATOM 1467 C C . PHE A 1 180 ? 12.760 6.930 -12.824 1.00 83.12 180 PHE A C 1
ATOM 1469 O O . PHE A 1 180 ? 12.617 7.436 -13.935 1.00 83.12 180 PHE A O 1
ATOM 1476 N N . SER A 1 181 ? 13.589 7.464 -11.918 1.00 80.50 181 SER A N 1
ATOM 1477 C CA . SER A 1 181 ? 14.450 8.615 -12.222 1.00 80.50 181 SER A CA 1
ATOM 1478 C C . SER A 1 181 ? 15.404 8.318 -13.383 1.00 80.50 181 SER A C 1
ATOM 1480 O O . SER A 1 181 ? 15.619 9.188 -14.223 1.00 80.50 181 SER A O 1
ATOM 1482 N N . VAL A 1 182 ? 15.936 7.094 -13.476 1.00 81.31 182 VAL A N 1
ATOM 1483 C CA . VAL A 1 182 ? 16.795 6.675 -14.599 1.00 81.31 182 VAL A CA 1
ATOM 1484 C C . VAL A 1 182 ? 16.003 6.631 -15.906 1.00 81.31 182 VAL A C 1
ATOM 1486 O O . VAL A 1 182 ? 16.441 7.216 -16.893 1.00 81.31 182 VAL A O 1
ATOM 1489 N N . VAL A 1 183 ? 14.815 6.014 -15.904 1.00 83.88 183 VAL A N 1
ATOM 1490 C CA . VAL A 1 183 ? 13.924 5.982 -17.080 1.00 83.88 183 VAL A CA 1
ATOM 1491 C C . VAL A 1 183 ? 13.620 7.399 -17.577 1.00 83.88 183 VAL A C 1
ATOM 1493 O O . VAL A 1 183 ? 13.733 7.654 -18.774 1.00 83.88 183 VAL A O 1
ATOM 1496 N N . ARG A 1 184 ? 13.313 8.328 -16.662 1.00 88.50 184 ARG A N 1
ATOM 1497 C CA . ARG A 1 184 ? 13.028 9.737 -16.980 1.00 88.50 184 ARG A CA 1
ATOM 1498 C C . ARG A 1 184 ? 14.227 10.474 -17.567 1.00 88.50 184 ARG A C 1
ATOM 1500 O O . ARG A 1 184 ? 14.087 11.208 -18.541 1.00 88.50 184 ARG A O 1
ATOM 1507 N N . ASN A 1 185 ? 15.405 10.279 -16.983 1.00 85.69 185 ASN A N 1
ATOM 1508 C CA . ASN A 1 185 ? 16.609 11.012 -17.375 1.00 85.69 185 ASN A CA 1
ATOM 1509 C C . ASN A 1 185 ? 17.225 10.504 -18.688 1.00 85.69 185 ASN A C 1
ATOM 1511 O O . ASN A 1 185 ? 17.940 11.252 -19.347 1.00 85.69 185 ASN A O 1
ATOM 1515 N N . LEU A 1 186 ? 16.939 9.262 -19.091 1.00 86.56 186 LEU A N 1
ATOM 1516 C CA . LEU A 1 186 ? 17.398 8.694 -20.365 1.00 86.56 186 LEU A CA 1
ATOM 1517 C C . LEU A 1 186 ? 16.554 9.128 -21.577 1.00 86.56 186 LEU A C 1
ATOM 1519 O O . LEU A 1 186 ? 16.875 8.760 -22.710 1.00 86.56 186 LEU A O 1
ATOM 1523 N N . GLY A 1 187 ? 15.480 9.896 -21.369 1.00 79.38 187 GLY A N 1
ATOM 1524 C CA . GLY A 1 187 ? 14.641 10.412 -22.449 1.00 79.38 187 GLY A CA 1
ATOM 1525 C C . GLY A 1 187 ? 14.082 9.288 -23.341 1.00 79.38 187 GLY A C 1
ATOM 1526 O O . GLY A 1 187 ? 13.572 8.292 -22.816 1.00 79.38 187 GLY A O 1
ATOM 1527 N N . PRO A 1 188 ? 14.181 9.388 -24.683 1.00 80.38 188 PRO A N 1
ATOM 1528 C CA . PRO A 1 188 ? 13.672 8.360 -25.598 1.00 80.38 188 PRO A CA 1
ATOM 1529 C C . PRO A 1 188 ? 14.257 6.959 -25.363 1.00 80.38 188 PRO A C 1
ATOM 1531 O O . PRO A 1 188 ? 13.566 5.961 -25.570 1.00 80.38 188 PRO A O 1
ATOM 1534 N N . LEU A 1 189 ? 15.500 6.860 -24.875 1.00 84.94 189 LEU A N 1
ATOM 1535 C CA . LEU A 1 189 ? 16.136 5.571 -24.583 1.00 84.94 189 LEU A CA 1
ATOM 1536 C C . LEU A 1 189 ? 15.503 4.857 -23.381 1.00 84.94 189 LEU A C 1
ATOM 1538 O O . LEU A 1 189 ? 15.559 3.630 -23.291 1.00 84.94 189 LEU A O 1
ATOM 1542 N N . GLY A 1 190 ? 14.830 5.596 -22.493 1.00 81.62 190 GLY A N 1
ATOM 1543 C CA . GLY A 1 190 ? 14.075 5.020 -21.381 1.00 81.62 190 GLY A CA 1
ATOM 1544 C C . GLY A 1 190 ? 12.970 4.064 -21.845 1.00 81.62 190 GLY A C 1
ATOM 1545 O O . GLY A 1 190 ? 12.683 3.087 -21.153 1.00 81.62 190 GLY A O 1
ATOM 1546 N N . SER A 1 191 ? 12.398 4.279 -23.038 1.00 85.50 191 SER A N 1
ATOM 1547 C CA . SER A 1 191 ? 11.370 3.391 -23.598 1.00 85.50 191 SER A CA 1
ATOM 1548 C C . SER A 1 191 ? 11.908 1.980 -23.861 1.00 85.50 191 SER A C 1
ATOM 1550 O O . SER A 1 191 ? 11.208 1.010 -23.581 1.00 85.50 191 SER A O 1
ATOM 1552 N N . TYR A 1 192 ? 13.172 1.835 -24.279 1.00 84.88 192 TYR A N 1
ATOM 1553 C CA . TYR A 1 192 ? 13.795 0.521 -24.490 1.00 84.88 192 TYR A CA 1
ATOM 1554 C C . TYR A 1 192 ? 13.987 -0.258 -23.182 1.00 84.88 192 TYR A C 1
ATOM 1556 O O . TYR A 1 192 ? 13.710 -1.457 -23.137 1.00 84.88 192 TYR A O 1
ATOM 1564 N N . LEU A 1 193 ? 14.395 0.416 -22.100 1.00 83.69 193 LEU A N 1
ATOM 1565 C CA . LEU A 1 193 ? 14.508 -0.215 -20.778 1.00 83.69 193 LEU A CA 1
ATOM 1566 C C . LEU A 1 193 ? 13.151 -0.718 -20.287 1.00 83.69 193 LEU A C 1
ATOM 1568 O O . LEU A 1 193 ? 13.025 -1.859 -19.839 1.00 83.69 193 LEU A O 1
ATOM 1572 N N . VAL A 1 194 ? 12.123 0.127 -20.406 1.00 85.25 194 VAL A N 1
ATOM 1573 C CA . VAL A 1 194 ? 10.766 -0.251 -20.010 1.00 85.25 194 VAL A CA 1
ATOM 1574 C C . VAL A 1 194 ? 10.229 -1.351 -20.920 1.00 85.25 194 VAL A C 1
ATOM 1576 O O . VAL A 1 194 ? 9.622 -2.281 -20.408 1.00 85.25 194 VAL A O 1
ATOM 1579 N N . SER A 1 195 ? 10.514 -1.317 -22.224 1.00 85.88 195 SER A N 1
ATOM 1580 C CA . SER A 1 195 ? 10.137 -2.362 -23.184 1.00 85.88 195 SER A CA 1
ATOM 1581 C C . SER A 1 195 ? 10.632 -3.736 -22.740 1.00 85.88 195 SER A C 1
ATOM 1583 O O . SER A 1 195 ? 9.817 -4.646 -22.572 1.00 85.88 195 SER A O 1
ATOM 1585 N N . GLY A 1 196 ? 11.927 -3.862 -22.427 1.00 85.94 196 GLY A N 1
ATOM 1586 C CA . GLY A 1 196 ? 12.505 -5.117 -21.941 1.00 85.94 196 GLY A CA 1
ATOM 1587 C C . GLY A 1 196 ? 11.915 -5.601 -20.610 1.00 85.94 196 GLY A C 1
ATOM 1588 O O . GLY A 1 196 ? 11.797 -6.805 -20.391 1.00 85.94 196 GLY A O 1
ATOM 1589 N N . TRP A 1 197 ? 11.510 -4.688 -19.721 1.00 85.44 197 TRP A N 1
ATOM 1590 C CA . TRP A 1 197 ? 10.792 -5.055 -18.496 1.00 85.44 197 TRP A CA 1
ATOM 1591 C C . TRP A 1 197 ? 9.354 -5.508 -18.788 1.00 85.44 197 TRP A C 1
ATOM 1593 O O . TRP A 1 197 ? 8.931 -6.556 -18.302 1.00 85.44 197 TRP A O 1
ATOM 1603 N N . THR A 1 198 ? 8.609 -4.761 -19.608 1.00 86.25 198 THR A N 1
ATOM 1604 C CA . THR A 1 198 ? 7.204 -5.051 -19.936 1.00 86.25 198 THR A CA 1
ATOM 1605 C C . THR A 1 198 ? 7.040 -6.327 -20.753 1.00 86.25 198 THR A C 1
ATOM 1607 O O . THR A 1 198 ? 6.090 -7.063 -20.512 1.00 86.25 198 THR A O 1
ATOM 1610 N N . SER A 1 199 ? 7.968 -6.638 -21.665 1.00 85.50 199 SER A N 1
ATOM 1611 C CA . SER A 1 199 ? 7.906 -7.866 -22.466 1.00 85.50 199 SER A CA 1
ATOM 1612 C C . SER A 1 199 ? 8.071 -9.118 -21.607 1.00 85.50 199 SER A C 1
ATOM 1614 O O . SER A 1 199 ? 7.381 -10.104 -21.838 1.00 85.50 199 SER A O 1
ATOM 1616 N N . ARG A 1 200 ? 8.926 -9.058 -20.577 1.00 85.19 200 ARG A N 1
ATOM 1617 C CA . ARG A 1 200 ? 9.083 -10.127 -19.579 1.00 85.19 200 ARG A CA 1
ATOM 1618 C C . ARG A 1 200 ? 7.890 -10.196 -18.630 1.00 85.19 200 ARG A C 1
ATOM 1620 O O . ARG A 1 200 ? 7.407 -11.281 -18.337 1.00 85.19 200 ARG A O 1
ATOM 1627 N N . ARG A 1 201 ? 7.410 -9.044 -18.148 1.00 83.06 201 ARG A N 1
ATOM 1628 C CA . ARG A 1 201 ? 6.316 -8.964 -17.166 1.00 83.06 201 ARG A CA 1
ATOM 1629 C C . ARG A 1 201 ? 4.958 -9.385 -17.741 1.00 83.06 201 ARG A C 1
ATOM 1631 O O . ARG A 1 201 ? 4.155 -9.936 -17.002 1.00 83.06 201 ARG A O 1
ATOM 1638 N N . PHE A 1 202 ? 4.711 -9.134 -19.026 1.00 83.31 202 PHE A N 1
ATOM 1639 C CA . PHE A 1 202 ? 3.459 -9.461 -19.729 1.00 83.31 202 PHE A CA 1
ATOM 1640 C C . PHE A 1 202 ? 3.673 -10.555 -20.777 1.00 83.31 202 PHE A C 1
ATOM 1642 O O . PHE A 1 202 ? 3.100 -10.516 -21.863 1.00 83.31 202 PHE A O 1
ATOM 1649 N N . ALA A 1 203 ? 4.547 -11.516 -20.467 1.00 81.38 203 ALA A N 1
ATOM 1650 C CA . ALA A 1 203 ? 4.905 -12.594 -21.382 1.00 81.38 203 ALA A CA 1
ATOM 1651 C C . ALA A 1 203 ? 3.804 -13.659 -21.533 1.00 81.38 203 ALA A C 1
ATOM 1653 O O . ALA A 1 203 ? 3.832 -14.401 -22.506 1.00 81.38 203 ALA A O 1
ATOM 1654 N N . ILE A 1 204 ? 2.844 -13.734 -20.603 1.00 76.88 204 ILE A N 1
ATOM 1655 C CA . ILE A 1 204 ? 1.801 -14.768 -20.586 1.00 76.88 204 ILE A CA 1
ATOM 1656 C C . ILE A 1 204 ? 0.799 -14.525 -21.726 1.00 76.88 204 ILE A C 1
ATOM 1658 O O . ILE A 1 204 ? -0.108 -13.704 -21.605 1.00 76.88 204 ILE A O 1
ATOM 1662 N N . ASP A 1 205 ? 0.967 -15.247 -22.835 1.00 76.00 205 ASP A N 1
ATOM 1663 C CA . ASP A 1 205 ? 0.249 -14.999 -24.095 1.00 76.00 205 ASP A CA 1
ATOM 1664 C C . ASP A 1 205 ? -1.276 -15.140 -23.999 1.00 76.00 205 ASP A C 1
ATOM 1666 O O . ASP A 1 205 ? -1.997 -14.408 -24.669 1.00 76.00 205 ASP A O 1
ATOM 1670 N N . HIS A 1 206 ? -1.786 -16.046 -23.157 1.00 75.81 206 HIS A N 1
ATOM 1671 C CA . HIS A 1 206 ? -3.233 -16.244 -23.010 1.00 75.81 206 HIS A CA 1
ATOM 1672 C C . HIS A 1 206 ? -3.915 -15.149 -22.174 1.00 75.81 206 HIS A C 1
ATOM 1674 O O . HIS A 1 206 ? -5.121 -14.961 -22.295 1.00 75.81 206 HIS A O 1
ATOM 1680 N N . LEU A 1 207 ? -3.158 -14.420 -21.345 1.00 72.44 207 LEU A N 1
ATOM 1681 C CA . LEU A 1 207 ? -3.658 -13.264 -20.591 1.00 72.44 207 LEU A CA 1
ATOM 1682 C C . LEU A 1 207 ? -3.445 -11.955 -21.351 1.00 72.44 207 LEU A C 1
ATOM 1684 O O . LEU A 1 207 ? -4.228 -11.017 -21.212 1.00 72.44 207 LEU A O 1
ATOM 1688 N N . PHE A 1 208 ? -2.371 -11.876 -22.138 1.00 80.56 208 PHE A N 1
ATOM 1689 C CA . PHE A 1 208 ? -1.964 -10.666 -22.832 1.00 80.56 208 PHE A CA 1
ATOM 1690 C C . PHE A 1 208 ? -1.797 -10.940 -24.321 1.00 80.56 208 PHE A C 1
ATOM 1692 O O . PHE A 1 208 ? -0.742 -11.393 -24.758 1.00 80.56 208 PHE A O 1
ATOM 1699 N N . ASP A 1 209 ? -2.803 -10.595 -25.123 1.00 86.19 209 ASP A N 1
ATOM 1700 C CA . ASP A 1 209 ? -2.632 -10.562 -26.575 1.00 86.19 209 ASP A CA 1
ATOM 1701 C C . ASP A 1 209 ? -1.670 -9.431 -27.004 1.00 86.19 209 ASP A C 1
ATOM 1703 O O . ASP A 1 209 ? -1.285 -8.560 -26.217 1.00 86.19 209 ASP A O 1
ATOM 1707 N N . ASN A 1 210 ? -1.270 -9.407 -28.277 1.00 86.75 210 ASN A N 1
ATOM 1708 C CA . ASN A 1 210 ? -0.325 -8.405 -28.785 1.00 86.75 210 ASN A CA 1
ATOM 1709 C C . ASN A 1 210 ? -0.810 -6.951 -28.621 1.00 86.75 210 ASN A C 1
ATOM 1711 O O . ASN A 1 210 ? 0.005 -6.049 -28.399 1.00 86.75 210 ASN A O 1
ATOM 1715 N N . SER A 1 211 ? -2.119 -6.713 -28.728 1.00 87.38 211 SER A N 1
ATOM 1716 C CA . SER A 1 211 ? -2.712 -5.388 -28.541 1.00 87.38 211 SER A CA 1
ATOM 1717 C C . SER A 1 211 ? -2.619 -4.969 -27.076 1.00 87.38 211 SER A C 1
ATOM 1719 O O . SER A 1 211 ? -2.120 -3.885 -26.759 1.00 87.38 211 SER A O 1
ATOM 1721 N N . LEU A 1 212 ? -2.996 -5.866 -26.165 1.00 83.88 212 LEU A N 1
ATOM 1722 C CA . LEU A 1 212 ? -2.947 -5.636 -24.734 1.00 83.88 212 LEU A CA 1
ATOM 1723 C C . LEU A 1 212 ? -1.506 -5.479 -24.249 1.00 83.88 212 LEU A C 1
ATOM 1725 O O . LEU A 1 212 ? -1.236 -4.529 -23.523 1.00 83.88 212 LEU A O 1
ATOM 1729 N N . LYS A 1 213 ? -0.548 -6.296 -24.707 1.00 86.81 213 LYS A N 1
ATOM 1730 C CA . LYS A 1 213 ? 0.886 -6.109 -24.401 1.00 86.81 213 LYS A CA 1
ATOM 1731 C C . LYS A 1 213 ? 1.374 -4.717 -24.801 1.00 86.81 213 LYS A C 1
ATOM 1733 O O . LYS A 1 213 ? 2.090 -4.071 -24.033 1.00 86.81 213 LYS A O 1
ATOM 1738 N N . LYS A 1 214 ? 0.963 -4.221 -25.974 1.00 88.81 214 LYS A N 1
ATOM 1739 C CA . LYS A 1 214 ? 1.302 -2.867 -26.438 1.00 88.81 214 LYS A CA 1
ATOM 1740 C C . LYS A 1 214 ? 0.682 -1.791 -25.545 1.00 88.81 214 LYS A C 1
ATOM 1742 O O . LYS A 1 214 ? 1.387 -0.860 -25.155 1.00 88.81 214 LYS A O 1
ATOM 1747 N N . LEU A 1 215 ? -0.593 -1.930 -25.181 1.00 87.88 215 LEU A N 1
ATOM 1748 C CA . LEU A 1 215 ? -1.276 -1.010 -24.264 1.00 87.88 215 LEU A CA 1
ATOM 1749 C C . LEU A 1 215 ? -0.645 -1.028 -22.868 1.00 87.88 215 LEU A C 1
ATOM 1751 O O . LEU A 1 215 ? -0.409 0.028 -22.286 1.00 87.88 215 LEU A O 1
ATOM 1755 N N . MET A 1 216 ? -0.307 -2.212 -22.354 1.00 84.75 216 MET A N 1
ATOM 1756 C CA . MET A 1 216 ? 0.407 -2.394 -21.094 1.00 84.75 216 MET A CA 1
ATOM 1757 C C . MET A 1 216 ? 1.762 -1.693 -21.122 1.00 84.75 216 MET A C 1
ATOM 1759 O O . MET A 1 216 ? 2.099 -0.973 -20.183 1.00 84.75 216 MET A O 1
ATOM 1763 N N . HIS A 1 217 ? 2.513 -1.858 -22.212 1.00 89.00 217 HIS A N 1
ATOM 1764 C CA . HIS A 1 217 ? 3.790 -1.185 -22.391 1.00 89.00 217 HIS A CA 1
ATOM 1765 C C . HIS A 1 217 ? 3.644 0.336 -22.388 1.00 89.00 217 HIS A C 1
ATOM 1767 O O . HIS A 1 217 ? 4.322 1.014 -21.615 1.00 89.00 217 HIS A O 1
ATOM 1773 N N . GLN A 1 218 ? 2.738 0.867 -23.213 1.00 89.06 218 GLN A N 1
ATOM 1774 C CA . GLN A 1 218 ? 2.480 2.304 -23.301 1.00 89.06 218 GLN A CA 1
ATOM 1775 C C . GLN A 1 218 ? 2.064 2.868 -21.943 1.00 89.06 218 GLN A C 1
ATOM 1777 O O . GLN A 1 218 ? 2.654 3.837 -21.474 1.00 89.06 218 GLN A O 1
ATOM 1782 N N . TYR A 1 219 ? 1.123 2.208 -21.270 1.00 86.81 219 TYR A N 1
ATOM 1783 C CA . TYR A 1 219 ? 0.666 2.593 -19.942 1.00 86.81 219 TYR A CA 1
ATOM 1784 C C . TYR A 1 219 ? 1.815 2.627 -18.920 1.00 86.81 219 TYR A C 1
ATOM 1786 O O . TYR A 1 219 ? 2.006 3.630 -18.226 1.00 86.81 219 TYR A O 1
ATOM 1794 N N . SER A 1 220 ? 2.607 1.553 -18.834 1.00 86.81 220 SER A N 1
ATOM 1795 C CA . SER A 1 220 ? 3.744 1.469 -17.912 1.00 86.81 220 SER A CA 1
ATOM 1796 C C . SER A 1 220 ? 4.799 2.530 -18.212 1.00 86.81 220 SER A C 1
ATOM 1798 O O . SER A 1 220 ? 5.234 3.226 -17.296 1.00 86.81 220 SER A O 1
ATOM 1800 N N . TYR A 1 221 ? 5.174 2.702 -19.481 1.00 87.75 221 TYR A N 1
ATOM 1801 C CA . TYR A 1 221 ? 6.164 3.698 -19.881 1.00 87.75 221 TYR A CA 1
ATOM 1802 C C . TYR A 1 221 ? 5.698 5.121 -19.571 1.00 87.75 221 TYR A C 1
ATOM 1804 O O . TYR A 1 221 ? 6.447 5.878 -18.956 1.00 87.75 221 TYR A O 1
ATOM 1812 N N . THR A 1 222 ? 4.452 5.474 -19.904 1.00 87.75 222 THR A N 1
ATOM 1813 C CA . THR A 1 222 ? 3.895 6.801 -19.610 1.00 87.75 222 THR A CA 1
ATOM 1814 C C . THR A 1 222 ? 3.933 7.113 -18.115 1.00 87.75 222 THR A C 1
ATOM 1816 O O . THR A 1 222 ? 4.301 8.222 -17.734 1.00 87.75 222 THR A O 1
ATOM 1819 N N . ILE A 1 223 ? 3.619 6.146 -17.250 1.00 85.75 223 ILE A N 1
ATOM 1820 C CA . ILE A 1 223 ? 3.660 6.355 -15.795 1.00 85.75 223 ILE A CA 1
ATOM 1821 C C . ILE A 1 223 ? 5.074 6.465 -15.260 1.00 85.75 223 ILE A C 1
ATOM 1823 O O . ILE A 1 223 ? 5.324 7.341 -14.431 1.00 85.75 223 ILE A O 1
ATOM 1827 N N . PHE A 1 224 ? 5.974 5.589 -15.701 1.00 87.19 224 PHE A N 1
ATOM 1828 C CA . PHE A 1 224 ? 7.367 5.601 -15.257 1.00 87.19 224 PHE A CA 1
ATOM 1829 C C . PHE A 1 224 ? 8.095 6.858 -15.736 1.00 87.19 224 PHE A C 1
ATOM 1831 O O . PHE A 1 224 ? 9.015 7.323 -15.069 1.00 87.19 224 PHE A O 1
ATOM 1838 N N . ASN A 1 225 ? 7.656 7.433 -16.859 1.00 88.06 225 ASN A N 1
ATOM 1839 C CA . ASN A 1 225 ? 8.204 8.668 -17.401 1.00 88.06 225 ASN A CA 1
ATOM 1840 C C . ASN A 1 225 ? 7.539 9.945 -16.836 1.00 88.06 225 ASN A C 1
ATOM 1842 O O . ASN A 1 225 ? 8.075 11.043 -16.984 1.00 88.06 225 ASN A O 1
ATOM 1846 N N . ALA A 1 226 ? 6.379 9.838 -16.183 1.00 87.81 226 ALA A N 1
ATOM 1847 C CA . ALA A 1 226 ? 5.683 10.983 -15.597 1.00 87.81 226 ALA A CA 1
ATOM 1848 C C . ALA A 1 226 ? 6.431 11.561 -14.380 1.00 87.81 226 ALA A C 1
ATOM 1850 O O . ALA A 1 226 ? 7.192 10.867 -13.712 1.00 87.81 226 ALA A O 1
ATOM 1851 N N . LYS A 1 227 ? 6.180 12.839 -14.045 1.00 88.81 227 LYS A N 1
ATOM 1852 C CA . LYS A 1 227 ? 6.836 13.545 -12.924 1.00 88.81 227 LYS A CA 1
ATOM 1853 C C . LYS A 1 227 ? 6.854 12.686 -11.648 1.00 88.81 227 LYS A C 1
ATOM 1855 O O . LYS A 1 227 ? 5.792 12.312 -11.143 1.00 88.81 227 LYS A O 1
ATOM 1860 N N . GLY A 1 228 ? 8.048 12.425 -11.110 1.00 88.06 228 GLY A N 1
ATOM 1861 C CA . GLY A 1 228 ? 8.217 11.673 -9.865 1.00 88.06 228 GLY A CA 1
ATOM 1862 C C . GLY A 1 228 ? 7.473 12.335 -8.702 1.00 88.06 228 GLY A C 1
ATOM 1863 O O . GLY A 1 228 ? 7.517 13.559 -8.542 1.00 88.06 228 GLY A O 1
ATOM 1864 N N . SER A 1 229 ? 6.760 11.532 -7.915 1.00 89.38 229 SER A N 1
ATOM 1865 C CA . SER A 1 229 ? 5.933 12.005 -6.802 1.00 89.38 229 SER A CA 1
ATOM 1866 C C . SER A 1 229 ? 5.725 10.888 -5.777 1.00 89.38 229 SER A C 1
ATOM 1868 O O . SER A 1 229 ? 6.513 10.783 -4.842 1.00 89.38 229 SER A O 1
ATOM 1870 N N . GLY A 1 230 ? 4.735 10.014 -5.977 1.00 88.81 230 GLY A N 1
ATOM 1871 C CA . GLY A 1 230 ? 4.381 8.977 -5.006 1.00 88.81 230 GLY A CA 1
ATOM 1872 C C . GLY A 1 230 ? 5.493 7.947 -4.791 1.00 88.81 230 GLY A C 1
ATOM 1873 O O . GLY A 1 230 ? 5.725 7.512 -3.669 1.00 88.81 230 GLY A O 1
ATOM 1874 N N . GLU A 1 231 ? 6.255 7.648 -5.848 1.00 87.88 231 GLU A N 1
ATOM 1875 C CA . GLU A 1 231 ? 7.386 6.707 -5.837 1.00 87.88 231 GLU A CA 1
ATOM 1876 C C . GLU A 1 231 ? 8.453 7.002 -4.778 1.00 87.88 231 GLU A C 1
ATOM 1878 O O . GLU A 1 231 ? 9.129 6.083 -4.325 1.00 87.88 231 GLU A O 1
ATOM 1883 N N . TYR A 1 232 ? 8.597 8.256 -4.346 1.00 90.12 232 TYR A N 1
ATOM 1884 C CA . TYR A 1 232 ? 9.586 8.623 -3.336 1.00 90.12 232 TYR A CA 1
ATOM 1885 C C . TYR A 1 232 ? 9.225 8.119 -1.932 1.00 90.12 232 TYR A C 1
ATOM 1887 O O . TYR A 1 232 ? 10.119 7.981 -1.099 1.00 90.12 232 TYR A O 1
ATOM 1895 N N . MET A 1 233 ? 7.960 7.756 -1.681 1.00 90.62 233 MET A N 1
ATOM 1896 C CA . MET A 1 233 ? 7.553 7.060 -0.453 1.00 90.62 233 MET A CA 1
ATOM 1897 C C . MET A 1 233 ? 8.284 5.727 -0.283 1.00 90.62 233 MET A C 1
ATOM 1899 O O . MET A 1 233 ? 8.614 5.345 0.838 1.00 90.62 233 MET A O 1
ATOM 1903 N N . LEU A 1 234 ? 8.618 5.045 -1.385 1.00 90.19 234 LEU A N 1
ATOM 1904 C CA . LEU A 1 234 ? 9.340 3.774 -1.327 1.00 90.19 234 LEU A CA 1
ATOM 1905 C C . LEU A 1 234 ? 10.690 3.910 -0.620 1.00 90.19 234 LEU A C 1
ATOM 1907 O O . LEU A 1 234 ? 11.105 2.974 0.052 1.00 90.19 234 LEU A O 1
ATOM 1911 N N . ASN A 1 235 ? 11.334 5.079 -0.687 1.00 89.56 235 ASN A N 1
ATOM 1912 C CA . ASN A 1 235 ? 12.599 5.317 0.004 1.00 89.56 235 ASN A CA 1
ATOM 1913 C C . ASN A 1 235 ? 12.429 5.512 1.512 1.00 89.56 235 ASN A C 1
ATOM 1915 O O . ASN A 1 235 ? 13.406 5.346 2.233 1.00 89.56 235 ASN A O 1
ATOM 1919 N N . TYR A 1 236 ? 11.237 5.876 1.992 1.00 90.50 236 TYR A N 1
ATOM 1920 C CA . TYR A 1 236 ? 10.915 5.950 3.423 1.00 90.50 236 TYR A CA 1
ATOM 1921 C C . TYR A 1 236 ? 10.461 4.595 3.958 1.00 90.50 236 TYR A C 1
ATOM 1923 O O . TYR A 1 236 ? 10.773 4.251 5.095 1.00 90.50 236 TYR A O 1
ATOM 1931 N N . LEU A 1 237 ? 9.784 3.815 3.115 1.00 90.75 237 LEU A N 1
ATOM 1932 C CA . LEU A 1 237 ? 9.361 2.457 3.425 1.00 90.75 237 LEU A CA 1
ATOM 1933 C C . LEU A 1 237 ? 10.553 1.488 3.484 1.00 90.75 237 LEU A C 1
ATOM 1935 O O . LEU A 1 237 ? 10.706 0.736 4.448 1.00 90.75 237 LEU A O 1
ATOM 1939 N N . LEU A 1 238 ? 11.398 1.518 2.451 1.00 90.56 238 LEU A N 1
ATOM 1940 C CA . LEU A 1 238 ? 12.463 0.551 2.210 1.00 90.56 238 LEU A CA 1
ATOM 1941 C C . LEU A 1 238 ? 13.816 1.256 2.057 1.00 90.56 238 LEU A C 1
ATOM 1943 O O . LEU A 1 238 ? 13.963 2.262 1.356 1.00 90.56 238 LEU A O 1
ATOM 1947 N N . ALA A 1 239 ? 14.838 0.703 2.695 1.00 89.00 239 ALA A N 1
ATOM 1948 C CA . ALA A 1 239 ? 16.217 0.912 2.302 1.00 89.00 239 ALA A CA 1
ATOM 1949 C C . ALA A 1 239 ? 16.519 0.130 1.011 1.00 89.00 239 ALA A C 1
ATOM 1951 O O . ALA A 1 239 ? 15.720 -0.684 0.535 1.00 89.00 239 ALA A O 1
ATOM 1952 N N . ALA A 1 240 ? 17.679 0.410 0.420 1.00 84.88 240 ALA A N 1
ATOM 1953 C CA . ALA A 1 240 ? 18.141 -0.316 -0.754 1.00 84.88 240 ALA A CA 1
ATOM 1954 C C . ALA A 1 240 ? 18.226 -1.824 -0.449 1.00 84.88 240 ALA A C 1
ATOM 1956 O O . ALA A 1 240 ? 18.547 -2.207 0.672 1.00 84.88 240 ALA A O 1
ATOM 1957 N N . GLY A 1 241 ? 17.883 -2.665 -1.427 1.00 82.31 241 GLY A N 1
ATOM 1958 C CA . GLY A 1 241 ? 17.733 -4.110 -1.206 1.00 82.31 241 GLY A CA 1
ATOM 1959 C C . GLY A 1 241 ? 16.380 -4.522 -0.607 1.00 82.31 241 GLY A C 1
ATOM 1960 O O . GLY A 1 241 ? 16.236 -5.658 -0.178 1.00 82.31 241 GLY A O 1
ATOM 1961 N N . ALA A 1 242 ? 15.389 -3.619 -0.590 1.00 83.69 242 ALA A N 1
ATOM 1962 C CA . ALA A 1 242 ? 14.034 -3.861 -0.074 1.00 83.69 242 ALA A CA 1
ATOM 1963 C C . ALA A 1 242 ? 13.958 -4.167 1.434 1.00 83.69 242 ALA A C 1
ATOM 1965 O O . ALA A 1 242 ? 12.996 -4.767 1.910 1.00 83.69 242 ALA A O 1
ATOM 1966 N N . VAL A 1 243 ? 14.939 -3.693 2.202 1.00 87.31 243 VAL A N 1
ATOM 1967 C CA . VAL A 1 243 ? 14.967 -3.837 3.662 1.00 87.31 243 VAL A CA 1
ATOM 1968 C C . VAL A 1 243 ? 14.037 -2.801 4.295 1.00 87.31 243 VAL A C 1
ATOM 1970 O O . VAL A 1 243 ? 14.223 -1.607 4.049 1.00 87.31 243 VAL A O 1
ATOM 1973 N N . PRO A 1 244 ? 13.042 -3.183 5.112 1.00 91.12 244 PRO A N 1
ATOM 1974 C CA . PRO A 1 244 ? 12.176 -2.212 5.774 1.00 91.12 244 PRO A CA 1
ATOM 1975 C C . PRO A 1 244 ? 12.966 -1.274 6.692 1.00 91.12 244 PRO A C 1
ATOM 1977 O O . PRO A 1 244 ? 13.722 -1.735 7.544 1.00 91.12 244 PRO A O 1
ATOM 1980 N N . ARG A 1 245 ? 12.770 0.044 6.557 1.00 91.06 245 ARG A N 1
ATOM 1981 C CA . ARG A 1 245 ? 13.406 1.020 7.467 1.00 91.06 245 ARG A CA 1
ATOM 1982 C C . ARG A 1 245 ? 12.746 1.052 8.834 1.00 91.06 245 ARG A C 1
ATOM 1984 O O . ARG A 1 245 ? 13.430 1.121 9.846 1.00 91.06 245 ARG A O 1
ATOM 1991 N N . HIS A 1 246 ? 11.416 1.019 8.821 1.00 92.56 246 HIS A N 1
ATOM 1992 C CA . HIS A 1 246 ? 10.553 1.048 9.998 1.00 92.56 246 HIS A CA 1
ATOM 1993 C C . HIS A 1 246 ? 9.524 -0.076 9.849 1.00 92.56 246 HIS A C 1
ATOM 1995 O O . HIS A 1 246 ? 8.429 0.168 9.325 1.00 92.56 246 HIS A O 1
ATOM 2001 N N . PRO A 1 247 ? 9.898 -1.322 10.205 1.00 94.38 247 PRO A N 1
ATOM 2002 C CA . PRO A 1 247 ? 9.049 -2.489 10.006 1.00 94.38 247 PRO A CA 1
ATOM 2003 C C . PRO A 1 247 ? 7.666 -2.305 10.644 1.00 94.38 247 PRO A C 1
ATOM 2005 O O . PRO A 1 247 ? 7.547 -1.961 11.821 1.00 94.38 247 PRO A O 1
ATOM 2008 N N . MET A 1 248 ? 6.597 -2.568 9.885 1.00 95.88 248 MET A N 1
ATOM 2009 C CA . MET A 1 248 ? 5.227 -2.486 10.412 1.00 95.88 248 MET A CA 1
ATOM 2010 C C . MET A 1 248 ? 5.006 -3.460 11.578 1.00 95.88 248 MET A C 1
ATOM 2012 O O . MET A 1 248 ? 4.273 -3.140 12.512 1.00 95.88 248 MET A O 1
ATOM 2016 N N . PHE A 1 249 ? 5.678 -4.617 11.570 1.00 95.69 249 PHE A N 1
ATOM 2017 C CA . PHE A 1 249 ? 5.589 -5.623 12.631 1.00 95.69 249 PHE A CA 1
ATOM 2018 C C . PHE A 1 249 ? 5.863 -5.053 14.036 1.00 95.69 249 PHE A C 1
ATOM 2020 O O . PHE A 1 249 ? 5.155 -5.375 15.002 1.00 95.69 249 PHE A O 1
ATOM 2027 N N . ASP A 1 250 ? 6.854 -4.165 14.149 1.00 94.75 250 ASP A N 1
ATOM 2028 C CA . ASP A 1 250 ? 7.256 -3.547 15.418 1.00 94.75 250 ASP A CA 1
ATOM 2029 C C . ASP A 1 250 ? 6.178 -2.597 15.954 1.00 94.75 250 ASP A C 1
ATOM 2031 O O . ASP A 1 250 ? 6.080 -2.348 17.156 1.00 94.75 250 ASP A O 1
ATOM 2035 N N . ARG A 1 251 ? 5.309 -2.113 15.063 1.00 94.88 251 ARG A N 1
ATOM 2036 C CA . ARG A 1 251 ? 4.235 -1.163 15.353 1.00 94.88 251 ARG A CA 1
ATOM 2037 C C . ARG A 1 251 ? 2.876 -1.836 15.550 1.00 94.88 251 ARG A C 1
ATOM 2039 O O . ARG A 1 251 ? 1.962 -1.168 16.024 1.00 94.88 251 ARG A O 1
ATOM 2046 N N . LEU A 1 252 ? 2.733 -3.136 15.262 1.00 94.25 252 LEU A N 1
ATOM 2047 C CA . LEU A 1 252 ? 1.446 -3.849 15.338 1.00 94.25 252 LEU A CA 1
ATOM 2048 C C . LEU A 1 252 ? 0.785 -3.791 16.718 1.00 94.25 252 LEU A C 1
ATOM 2050 O O . LEU A 1 252 ? -0.436 -3.778 16.785 1.00 94.25 252 LEU A O 1
ATOM 2054 N N . GLU A 1 253 ? 1.552 -3.675 17.808 1.00 93.94 253 GLU A N 1
ATOM 2055 C CA . GLU A 1 253 ? 1.004 -3.480 19.166 1.00 93.94 253 GLU A CA 1
ATOM 2056 C C . GLU A 1 253 ? 0.064 -2.270 19.269 1.00 93.94 253 GLU A C 1
ATOM 2058 O O . GLU A 1 253 ? -0.820 -2.230 20.123 1.00 93.94 253 GLU A O 1
ATOM 2063 N N . LYS A 1 254 ? 0.225 -1.281 18.384 1.00 93.50 254 LYS A N 1
ATOM 2064 C CA . LYS A 1 254 ? -0.641 -0.102 18.305 1.00 93.50 254 LYS A CA 1
ATOM 2065 C C . LYS A 1 254 ? -2.031 -0.411 17.726 1.00 93.50 254 LYS A C 1
ATOM 2067 O O . LYS A 1 254 ? -2.887 0.463 17.765 1.00 93.50 254 LYS A O 1
ATOM 2072 N N . LEU A 1 255 ? -2.275 -1.624 17.220 1.00 91.00 255 LEU A N 1
ATOM 2073 C CA . LEU A 1 255 ? -3.552 -2.085 16.654 1.00 91.00 255 LEU A CA 1
ATOM 2074 C C . LEU A 1 255 ? -4.394 -2.924 17.637 1.00 91.00 255 LEU A C 1
ATOM 2076 O O . LEU A 1 255 ? -5.301 -3.628 17.211 1.00 91.00 255 LEU A O 1
ATOM 2080 N N . LYS A 1 256 ? -4.148 -2.850 18.952 1.00 88.00 256 LYS A N 1
ATOM 2081 C CA . LYS A 1 256 ? -4.899 -3.620 19.971 1.00 88.00 256 LYS A CA 1
ATOM 2082 C C . LYS A 1 256 ? -6.420 -3.461 19.907 1.00 88.00 256 LYS A C 1
ATOM 2084 O O . LYS A 1 256 ? -7.151 -4.428 20.069 1.00 88.00 256 LYS A O 1
ATOM 2089 N N . SER A 1 257 ? -6.912 -2.252 19.649 1.00 85.12 257 SER A N 1
ATOM 2090 C CA . SER A 1 257 ? -8.354 -1.990 19.530 1.00 85.12 257 SER A CA 1
ATOM 2091 C C . SER A 1 257 ? -8.907 -2.212 18.117 1.00 85.12 257 SER A C 1
ATOM 2093 O O . SER A 1 257 ? -10.102 -2.018 17.882 1.00 85.12 257 SER A O 1
ATOM 2095 N N . TYR A 1 258 ? -8.071 -2.637 17.162 1.00 85.25 258 TYR A N 1
ATOM 2096 C CA . TYR A 1 258 ? -8.548 -3.055 15.851 1.00 85.25 258 TYR A CA 1
ATOM 2097 C C . TYR A 1 258 ? -9.329 -4.371 15.964 1.00 85.25 258 TYR A C 1
ATOM 2099 O O . TYR A 1 258 ? -9.030 -5.243 16.777 1.00 85.25 258 TYR A O 1
ATOM 2107 N N . SER A 1 259 ? -10.368 -4.505 15.149 1.00 84.88 259 SER A N 1
ATOM 2108 C CA . SER A 1 259 ? -11.313 -5.628 15.209 1.00 84.88 259 SER A CA 1
ATOM 2109 C C . SER A 1 259 ? -11.762 -6.114 13.829 1.00 84.88 259 SER A C 1
ATOM 2111 O O . SER A 1 259 ? -12.733 -6.857 13.722 1.00 84.88 259 SER A O 1
ATOM 2113 N N . GLY A 1 260 ? -11.094 -5.671 12.759 1.00 88.31 260 GLY A N 1
ATOM 2114 C CA . GLY A 1 260 ? -11.362 -6.152 11.403 1.00 88.31 260 GLY A CA 1
ATOM 2115 C C . GLY A 1 260 ? -10.614 -7.449 11.090 1.00 88.31 260 GLY A C 1
ATOM 2116 O O . GLY A 1 260 ? -9.707 -7.859 11.817 1.00 88.31 260 GLY A O 1
ATOM 2117 N N . LYS A 1 261 ? -10.984 -8.092 9.982 1.00 95.50 261 LYS A N 1
ATOM 2118 C CA . LYS A 1 261 ? -10.288 -9.271 9.463 1.00 95.50 261 LYS A CA 1
ATOM 2119 C C . LYS A 1 261 ? -9.090 -8.849 8.610 1.00 95.50 261 LYS A C 1
ATOM 2121 O O . LYS A 1 261 ? -9.199 -7.916 7.814 1.00 95.50 261 LYS A O 1
ATOM 2126 N N . THR A 1 262 ? -7.957 -9.528 8.748 1.00 97.56 262 THR A N 1
ATOM 2127 C CA . THR A 1 262 ? -6.798 -9.378 7.855 1.00 97.56 262 THR A CA 1
ATOM 2128 C C . THR A 1 262 ? -6.420 -10.714 7.233 1.00 97.56 262 THR A C 1
ATOM 2130 O O . THR A 1 262 ? -6.290 -11.710 7.937 1.00 97.56 262 THR A O 1
ATOM 2133 N N . VAL A 1 263 ? -6.206 -10.737 5.923 1.00 98.38 263 VAL A N 1
ATOM 2134 C CA . VAL A 1 263 ? -5.749 -11.924 5.188 1.00 98.38 263 VAL A CA 1
ATOM 2135 C C . VAL A 1 263 ? -4.408 -11.593 4.559 1.00 98.38 263 VAL A C 1
ATOM 2137 O O . VAL A 1 263 ? -4.328 -10.709 3.714 1.00 98.38 263 VAL A O 1
ATOM 2140 N N . TRP A 1 264 ? -3.348 -12.268 4.982 1.00 98.44 264 TRP A N 1
ATOM 2141 C CA . TRP A 1 264 ? -1.988 -12.042 4.507 1.00 98.44 264 TRP A CA 1
ATOM 2142 C C . TRP A 1 264 ? -1.672 -13.044 3.405 1.00 98.44 264 TRP A C 1
ATOM 2144 O O . TRP A 1 264 ? -1.540 -14.233 3.671 1.00 98.44 264 TRP A O 1
ATOM 2154 N N . MET A 1 265 ? -1.555 -12.577 2.170 1.00 98.00 265 MET A N 1
ATOM 2155 C CA . MET A 1 265 ? -1.324 -13.421 1.006 1.00 98.00 265 MET A CA 1
ATOM 2156 C C . MET A 1 265 ? 0.095 -13.218 0.479 1.00 98.00 265 MET A C 1
ATOM 2158 O O . MET A 1 265 ? 0.484 -12.086 0.202 1.00 98.00 265 MET A O 1
ATOM 2162 N N . TYR A 1 266 ? 0.855 -14.299 0.317 1.00 97.94 266 TYR A N 1
ATOM 2163 C CA . TYR A 1 266 ? 2.220 -14.267 -0.221 1.00 97.94 266 TYR A CA 1
ATOM 2164 C C . TYR A 1 266 ? 2.429 -15.377 -1.248 1.00 97.94 266 TYR A C 1
ATOM 2166 O O . TYR A 1 266 ? 1.874 -16.462 -1.107 1.00 97.94 266 TYR A O 1
ATOM 2174 N N . GLY A 1 267 ? 3.255 -15.121 -2.262 1.00 96.56 267 GLY A N 1
ATOM 2175 C CA . GLY A 1 267 ? 3.767 -16.172 -3.138 1.00 96.56 267 GLY A CA 1
ATOM 2176 C C . GLY A 1 267 ? 4.923 -16.931 -2.477 1.00 96.56 267 GLY A C 1
ATOM 2177 O O . GLY A 1 267 ? 5.683 -16.349 -1.700 1.00 96.56 267 GLY A O 1
ATOM 2178 N N . THR A 1 268 ? 5.100 -18.219 -2.776 1.00 94.62 268 THR A N 1
ATOM 2179 C CA . THR A 1 268 ? 6.221 -19.007 -2.218 1.00 94.62 268 THR A CA 1
ATOM 2180 C C . THR A 1 268 ? 7.596 -18.562 -2.729 1.00 94.62 268 THR A C 1
ATOM 2182 O O . THR A 1 268 ? 8.600 -18.833 -2.076 1.00 94.62 268 THR A O 1
ATOM 2185 N N . HIS A 1 269 ? 7.647 -17.856 -3.863 1.00 92.31 269 HIS A N 1
ATOM 2186 C CA . HIS A 1 269 ? 8.853 -17.260 -4.451 1.00 92.31 269 HIS A CA 1
ATOM 2187 C C . HIS A 1 269 ? 8.864 -15.726 -4.331 1.00 92.31 269 HIS A C 1
ATOM 2189 O O . HIS A 1 269 ? 9.506 -15.029 -5.122 1.00 92.31 269 HIS A O 1
ATOM 2195 N N . ASP A 1 270 ? 8.114 -15.168 -3.380 1.00 91.31 270 ASP A N 1
ATOM 2196 C CA . ASP A 1 270 ? 8.098 -13.730 -3.147 1.00 91.31 270 ASP A CA 1
ATOM 2197 C C . ASP A 1 270 ? 9.460 -13.248 -2.616 1.00 91.31 270 ASP A C 1
ATOM 2199 O O . ASP A 1 270 ? 10.008 -13.761 -1.644 1.00 91.31 270 ASP A O 1
ATOM 2203 N N . TRP A 1 271 ? 10.012 -12.227 -3.268 1.00 86.06 271 TRP A N 1
ATOM 2204 C CA . TRP A 1 271 ? 11.171 -11.467 -2.790 1.00 86.06 271 TRP A CA 1
ATOM 2205 C C . TRP A 1 271 ? 10.903 -10.716 -1.473 1.00 86.06 271 TRP A C 1
ATOM 2207 O O . TRP A 1 271 ? 11.856 -10.290 -0.823 1.00 86.06 271 TRP A O 1
ATOM 2217 N N . MET A 1 272 ? 9.638 -10.566 -1.058 1.00 86.31 272 MET A N 1
ATOM 2218 C CA . MET A 1 272 ? 9.262 -10.169 0.302 1.00 86.31 272 MET A CA 1
ATOM 2219 C C . MET A 1 272 ? 9.117 -11.399 1.210 1.00 86.31 272 MET A C 1
ATOM 2221 O O . MET A 1 272 ? 8.430 -12.356 0.871 1.00 86.31 272 MET A O 1
ATOM 2225 N N . ASP A 1 273 ? 9.703 -11.349 2.408 1.00 88.69 273 ASP A N 1
ATOM 2226 C CA . ASP A 1 273 ? 9.675 -12.467 3.361 1.00 88.69 273 ASP A CA 1
ATOM 2227 C C . ASP A 1 273 ? 8.268 -12.705 3.947 1.00 88.69 273 ASP A C 1
ATOM 2229 O O . ASP A 1 273 ? 7.801 -11.958 4.816 1.00 88.69 273 ASP A O 1
ATOM 2233 N N . TYR A 1 274 ? 7.614 -13.793 3.521 1.00 93.31 274 TYR A N 1
ATOM 2234 C CA . TYR A 1 274 ? 6.285 -14.198 3.997 1.00 93.31 274 TYR A CA 1
ATOM 2235 C C . TYR A 1 274 ? 6.245 -14.529 5.497 1.00 93.31 274 TYR A C 1
ATOM 2237 O O . TYR A 1 274 ? 5.173 -14.501 6.108 1.00 93.31 274 TYR A O 1
ATOM 2245 N N . THR A 1 275 ? 7.400 -14.770 6.135 1.00 93.38 275 THR A N 1
ATOM 2246 C CA . THR A 1 275 ? 7.500 -14.914 7.598 1.00 93.38 275 THR A CA 1
ATOM 2247 C C . THR A 1 275 ? 6.941 -13.680 8.306 1.00 93.38 275 THR A C 1
ATOM 2249 O O . THR A 1 275 ? 6.367 -13.791 9.390 1.00 93.38 275 THR A O 1
ATOM 2252 N N . GLY A 1 276 ? 7.061 -12.502 7.683 1.00 93.62 276 GLY A N 1
ATOM 2253 C CA . GLY A 1 276 ? 6.451 -11.274 8.177 1.00 93.62 276 GLY A CA 1
ATOM 2254 C C . GLY A 1 276 ? 4.934 -11.365 8.278 1.00 93.62 276 GLY A C 1
ATOM 2255 O O . GLY A 1 276 ? 4.382 -10.947 9.292 1.00 93.62 276 GLY A O 1
ATOM 2256 N N . GLY A 1 277 ? 4.271 -11.961 7.284 1.00 96.50 277 GLY A N 1
ATOM 2257 C CA . GLY A 1 277 ? 2.830 -12.214 7.299 1.00 96.50 277 GLY A CA 1
ATOM 2258 C C . GLY A 1 277 ? 2.416 -13.186 8.397 1.00 96.50 277 GLY A C 1
ATOM 2259 O O .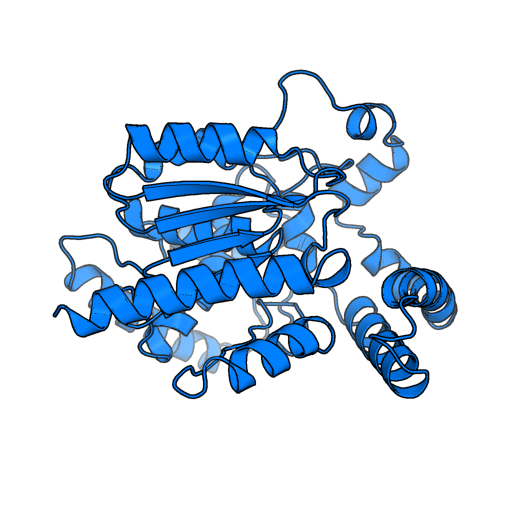 GLY A 1 277 ? 1.519 -12.873 9.171 1.00 96.50 277 GLY A O 1
ATOM 2260 N N . ILE A 1 278 ? 3.127 -14.314 8.524 1.00 97.56 278 ILE A N 1
ATOM 2261 C CA . ILE A 1 278 ? 2.888 -15.333 9.565 1.00 97.56 278 ILE A CA 1
ATOM 2262 C C . ILE A 1 278 ? 2.964 -14.711 10.958 1.00 97.56 278 ILE A C 1
ATOM 2264 O O . ILE A 1 278 ? 1.986 -14.729 11.705 1.00 97.56 278 ILE A O 1
ATOM 2268 N N . LYS A 1 279 ? 4.088 -14.063 11.277 1.00 96.88 279 LYS A N 1
ATOM 2269 C CA . LYS A 1 279 ? 4.290 -13.447 12.593 1.00 96.88 279 LYS A CA 1
ATOM 2270 C C . LYS A 1 279 ? 3.314 -12.308 12.855 1.00 96.88 279 LYS A C 1
ATOM 2272 O O . LYS A 1 279 ? 2.851 -12.141 13.981 1.00 96.88 279 LYS A O 1
ATOM 2277 N N . SER A 1 280 ? 3.004 -11.508 11.834 1.00 97.06 280 SER A N 1
ATOM 2278 C CA . SER A 1 280 ? 2.029 -10.422 11.966 1.00 97.06 280 SER A CA 1
ATOM 2279 C C . SER A 1 280 ? 0.631 -10.961 12.236 1.00 97.06 280 SER A C 1
ATOM 2281 O O . SER A 1 280 ? -0.077 -10.404 13.072 1.00 97.06 280 SER A O 1
ATOM 2283 N N . ALA A 1 281 ? 0.244 -12.055 11.579 1.00 97.69 281 ALA A N 1
ATOM 2284 C CA . ALA A 1 281 ? -1.048 -12.680 11.788 1.00 97.69 281 ALA A CA 1
ATOM 2285 C C . ALA A 1 281 ? -1.182 -13.289 13.184 1.00 97.69 281 ALA A C 1
ATOM 2287 O O . ALA A 1 281 ? -2.152 -12.998 13.881 1.00 97.69 281 ALA A O 1
ATOM 2288 N N . GLU A 1 282 ? -0.176 -14.045 13.626 1.00 97.50 282 GLU A N 1
ATOM 2289 C CA . GLU A 1 282 ? -0.102 -14.579 14.990 1.00 97.50 282 GLU A CA 1
ATOM 2290 C C . GLU A 1 282 ? -0.211 -13.466 16.035 1.00 97.50 282 GLU A C 1
ATOM 2292 O O . GLU A 1 282 ? -1.042 -13.541 16.940 1.00 97.50 282 GLU A O 1
ATOM 2297 N N . LYS A 1 283 ? 0.576 -12.396 15.877 1.00 96.44 283 LYS A N 1
ATOM 2298 C CA . LYS A 1 283 ? 0.569 -11.255 16.795 1.00 96.44 283 LYS A CA 1
ATOM 2299 C C . LYS A 1 283 ? -0.788 -10.557 16.822 1.00 96.44 283 LYS A C 1
ATOM 2301 O O . LYS A 1 283 ? -1.313 -10.311 17.901 1.00 96.44 283 LYS A O 1
ATOM 2306 N N . LEU A 1 284 ? -1.387 -10.275 15.664 1.00 95.88 284 LEU A N 1
ATOM 2307 C CA . LEU A 1 284 ? -2.711 -9.648 15.589 1.00 95.88 284 LEU A CA 1
ATOM 2308 C C . LEU A 1 284 ? -3.802 -10.506 16.240 1.00 95.88 284 LEU A C 1
ATOM 2310 O O . LEU A 1 284 ? -4.653 -9.952 16.932 1.00 95.88 284 LEU A O 1
ATOM 2314 N N . ASN A 1 285 ? -3.753 -11.831 16.091 1.00 96.56 285 ASN A N 1
ATOM 2315 C CA . ASN A 1 285 ? -4.688 -12.739 16.765 1.00 96.56 285 ASN A CA 1
ATOM 2316 C C . ASN A 1 285 ? -4.521 -12.746 18.295 1.00 96.56 285 ASN A C 1
ATOM 2318 O O . ASN A 1 285 ? -5.469 -13.064 19.004 1.00 96.56 285 ASN A O 1
ATOM 2322 N N . GLN A 1 286 ? -3.338 -12.401 18.813 1.00 95.19 286 GLN A N 1
ATOM 2323 C CA . GLN A 1 286 ? -3.092 -12.299 20.256 1.00 95.19 286 GLN A CA 1
ATOM 2324 C C . GLN A 1 286 ? -3.545 -10.958 20.843 1.00 95.19 286 GLN A C 1
ATOM 2326 O O . GLN A 1 286 ? -4.005 -10.915 21.982 1.00 95.19 286 GLN A O 1
ATOM 2331 N N . ILE A 1 287 ? -3.372 -9.860 20.100 1.00 92.44 287 ILE A N 1
ATOM 2332 C CA . ILE A 1 287 ? -3.528 -8.502 20.648 1.00 92.44 287 ILE A CA 1
ATOM 2333 C C . ILE A 1 287 ? -4.831 -7.807 20.250 1.00 92.44 287 ILE A C 1
ATOM 2335 O O . ILE A 1 287 ? -5.192 -6.826 20.893 1.00 92.44 287 ILE A O 1
ATOM 2339 N N . SER A 1 288 ? -5.477 -8.242 19.167 1.00 87.56 288 SER A N 1
ATOM 2340 C CA . SER A 1 288 ? -6.634 -7.568 18.574 1.00 87.56 288 SER A CA 1
ATOM 2341 C C . SER A 1 288 ? -7.903 -8.402 18.734 1.00 87.56 288 SER A C 1
ATOM 2343 O O . SER A 1 288 ? -7.845 -9.612 18.938 1.00 87.56 288 SER A O 1
ATOM 2345 N N . HIS A 1 289 ? -9.067 -7.767 18.605 1.00 85.06 289 HIS A N 1
ATOM 2346 C CA . HIS A 1 289 ? -10.360 -8.465 18.622 1.00 85.06 289 HIS A CA 1
ATOM 2347 C C . HIS A 1 289 ? -10.783 -8.973 17.233 1.00 85.06 289 HIS A C 1
ATOM 2349 O O . HIS A 1 289 ? -11.914 -9.423 17.054 1.00 85.06 289 HIS A O 1
ATOM 2355 N N . GLY A 1 290 ? -9.912 -8.818 16.233 1.00 88.44 290 GLY A N 1
ATOM 2356 C CA . GLY A 1 290 ? -10.150 -9.237 14.859 1.00 88.44 290 GLY A CA 1
ATOM 2357 C C . GLY A 1 290 ? -9.778 -10.697 14.616 1.00 88.44 290 GLY A C 1
ATOM 2358 O O . GLY A 1 290 ? -9.554 -11.477 15.537 1.00 88.44 290 GLY A O 1
ATOM 2359 N N . SER A 1 291 ? -9.688 -11.058 13.339 1.00 95.19 291 SER A N 1
ATOM 2360 C CA . SER A 1 291 ? -9.133 -12.346 12.915 1.00 95.19 291 SER A CA 1
ATOM 2361 C C . SER A 1 291 ? -8.075 -12.123 11.849 1.00 95.19 291 SER A C 1
ATOM 2363 O O . SER A 1 291 ? -8.216 -11.249 10.995 1.00 95.19 291 SER A O 1
ATOM 2365 N N . SER A 1 292 ? -7.005 -12.902 11.903 1.00 97.69 292 SER A N 1
ATOM 2366 C CA . SER A 1 292 ? -5.880 -12.768 10.995 1.00 97.69 292 SER A CA 1
ATOM 2367 C C . SER A 1 292 ? -5.442 -14.126 10.469 1.00 97.69 292 SER A C 1
ATOM 2369 O O . SER A 1 292 ? -5.155 -15.034 11.251 1.00 97.69 292 SER A O 1
ATOM 2371 N N . THR A 1 293 ? -5.405 -14.280 9.148 1.00 98.25 293 THR A N 1
ATOM 2372 C CA . THR A 1 293 ? -5.044 -15.536 8.473 1.00 98.25 293 THR A CA 1
ATOM 2373 C C . THR A 1 293 ? -3.930 -15.317 7.462 1.00 98.25 293 THR A C 1
ATOM 2375 O O . THR A 1 293 ? -3.722 -14.200 6.994 1.00 98.25 293 THR A O 1
ATOM 2378 N N . VAL A 1 294 ? -3.214 -16.386 7.109 1.00 98.44 294 VAL A N 1
ATOM 2379 C CA . VAL A 1 294 ? -2.163 -16.355 6.086 1.00 98.44 294 VAL A CA 1
ATOM 2380 C C . VAL A 1 294 ? -2.482 -17.364 4.996 1.00 98.44 294 VAL A C 1
ATOM 2382 O O . VAL A 1 294 ? -2.842 -18.497 5.297 1.00 98.44 294 VAL A O 1
ATOM 2385 N N . GLU A 1 295 ? -2.324 -16.945 3.746 1.00 98.12 295 GLU A N 1
ATOM 2386 C CA . GLU A 1 295 ? -2.488 -17.767 2.552 1.00 98.12 295 GLU A CA 1
ATOM 2387 C C . GLU A 1 295 ? -1.170 -17.727 1.761 1.00 98.12 295 GLU A C 1
ATOM 2389 O O . GLU A 1 295 ? -0.724 -16.665 1.317 1.00 98.12 295 GLU A O 1
ATOM 2394 N N . LEU A 1 296 ? -0.520 -18.882 1.611 1.00 97.81 296 LEU A N 1
ATOM 2395 C CA . LEU A 1 296 ? 0.679 -19.023 0.783 1.00 97.81 296 LEU A CA 1
ATOM 2396 C C . LEU A 1 296 ? 0.279 -19.610 -0.569 1.00 97.81 296 LEU A C 1
ATOM 2398 O O . LEU A 1 296 ? -0.292 -20.697 -0.626 1.00 97.81 296 LEU A O 1
ATOM 2402 N N . VAL A 1 297 ? 0.580 -18.891 -1.647 1.00 96.94 297 VAL A N 1
ATOM 2403 C CA . VAL A 1 297 ? 0.249 -19.286 -3.017 1.00 96.94 297 VAL A CA 1
ATOM 2404 C C . VAL A 1 297 ? 1.466 -19.972 -3.647 1.00 96.94 297 VAL A C 1
ATOM 2406 O O . VAL A 1 297 ? 2.491 -19.307 -3.845 1.00 96.94 297 VAL A O 1
ATOM 2409 N N . PRO A 1 298 ? 1.388 -21.287 -3.935 1.00 94.81 298 PRO A N 1
ATOM 2410 C CA . PRO A 1 298 ? 2.485 -22.030 -4.547 1.00 94.81 298 PRO A CA 1
ATOM 2411 C C . PRO A 1 298 ? 2.883 -21.449 -5.900 1.00 94.81 298 PRO A C 1
ATOM 2413 O O . PRO A 1 298 ? 2.039 -20.939 -6.632 1.00 94.81 298 PRO A O 1
ATOM 2416 N N . ASP A 1 299 ? 4.175 -21.525 -6.211 1.00 91.56 299 ASP A N 1
ATOM 2417 C CA . ASP A 1 299 ? 4.768 -21.150 -7.501 1.00 91.56 299 ASP A CA 1
ATOM 2418 C C . ASP A 1 299 ? 4.540 -19.692 -7.941 1.00 91.56 299 ASP A C 1
ATOM 2420 O O . ASP A 1 299 ? 4.911 -19.303 -9.045 1.00 91.56 299 ASP A O 1
ATOM 2424 N N . ALA A 1 300 ? 4.030 -18.845 -7.044 1.00 92.81 300 ALA A N 1
ATOM 2425 C CA . ALA A 1 300 ? 3.835 -17.421 -7.276 1.00 92.81 300 ALA A CA 1
ATOM 2426 C C . ALA A 1 300 ? 4.976 -16.582 -6.683 1.00 92.81 300 ALA A C 1
ATOM 2428 O O . ALA A 1 300 ? 5.552 -16.917 -5.643 1.00 92.81 300 ALA A O 1
ATOM 2429 N N . GLY A 1 301 ? 5.279 -15.460 -7.335 1.00 91.25 301 GLY A N 1
ATOM 2430 C CA . GLY A 1 301 ? 6.165 -14.425 -6.821 1.00 91.25 301 GLY A CA 1
ATOM 2431 C C . GLY A 1 301 ? 5.387 -13.282 -6.166 1.00 91.25 301 GLY A C 1
ATOM 2432 O O . GLY A 1 301 ? 4.305 -13.451 -5.610 1.00 91.25 301 GLY A O 1
ATOM 2433 N N . HIS A 1 302 ? 5.942 -12.073 -6.247 1.00 90.94 302 HIS A N 1
ATOM 2434 C CA . HIS A 1 302 ? 5.361 -10.868 -5.638 1.00 90.94 302 HIS A CA 1
ATOM 2435 C C . HIS A 1 302 ? 4.029 -10.411 -6.222 1.00 90.94 302 HIS A C 1
ATOM 2437 O O . HIS A 1 302 ? 3.272 -9.670 -5.595 1.00 90.94 302 HIS A O 1
ATOM 2443 N N . HIS A 1 303 ? 3.809 -10.715 -7.497 1.00 89.12 303 HIS A N 1
ATOM 2444 C CA . HIS A 1 303 ? 2.640 -10.265 -8.229 1.00 89.12 303 HIS A CA 1
ATOM 2445 C C . HIS A 1 303 ? 1.717 -11.463 -8.383 1.00 89.12 303 HIS A C 1
ATOM 2447 O O . HIS A 1 303 ? 1.468 -11.911 -9.491 1.00 89.12 303 HIS A O 1
ATOM 2453 N N . ILE A 1 304 ? 1.212 -11.969 -7.255 1.00 91.19 304 ILE A N 1
ATOM 2454 C CA . ILE A 1 304 ? 0.364 -13.170 -7.179 1.00 91.19 304 ILE A CA 1
ATOM 2455 C C . ILE A 1 304 ? -0.814 -13.090 -8.161 1.00 91.19 304 ILE A C 1
ATOM 2457 O O . ILE A 1 304 ? -1.141 -14.061 -8.829 1.00 91.19 304 ILE A O 1
ATOM 2461 N N . TYR A 1 305 ? -1.388 -11.899 -8.324 1.00 86.94 305 TYR A N 1
ATOM 2462 C CA . TYR A 1 305 ? -2.462 -11.619 -9.278 1.00 86.94 305 TYR A CA 1
ATOM 2463 C C . TYR A 1 305 ? -2.076 -11.732 -10.766 1.00 86.94 305 TYR A C 1
ATOM 2465 O O . TYR A 1 305 ? -2.949 -11.660 -11.624 1.00 86.94 305 TYR A O 1
ATOM 2473 N N . LEU A 1 306 ? -0.788 -11.852 -11.085 1.00 84.88 306 LEU A N 1
ATOM 2474 C CA . LEU A 1 306 ? -0.271 -12.149 -12.424 1.00 84.88 306 LEU A CA 1
ATOM 2475 C C . LEU A 1 306 ? 0.272 -13.575 -12.497 1.00 84.88 306 LEU A C 1
ATOM 2477 O O . LEU A 1 306 ? 0.022 -14.266 -13.477 1.00 84.88 306 LEU A O 1
ATOM 2481 N N . ASP A 1 307 ? 1.007 -13.995 -11.468 1.00 86.19 307 ASP A N 1
ATOM 2482 C CA . ASP A 1 307 ? 1.731 -15.266 -11.457 1.00 86.19 307 ASP A CA 1
ATOM 2483 C C . ASP A 1 307 ? 0.784 -16.464 -11.228 1.00 86.19 307 ASP A C 1
ATOM 2485 O O . ASP A 1 307 ? 1.010 -17.540 -11.772 1.00 86.19 307 ASP A O 1
ATOM 2489 N N . ALA A 1 308 ? -0.291 -16.274 -10.452 1.00 88.56 308 ALA A N 1
ATOM 2490 C CA . ALA A 1 308 ? -1.264 -17.303 -10.074 1.00 88.56 308 ALA A CA 1
ATOM 2491 C C . ALA A 1 308 ? -2.687 -16.716 -9.974 1.00 88.56 308 ALA A C 1
ATOM 2493 O O . ALA A 1 308 ? -3.343 -16.790 -8.930 1.00 88.56 308 ALA A O 1
ATOM 2494 N N . PHE A 1 309 ? -3.155 -16.087 -11.059 1.00 86.62 309 PHE A N 1
ATOM 2495 C CA . PHE A 1 309 ? -4.400 -15.308 -11.069 1.00 86.62 309 PHE A CA 1
ATOM 2496 C C . PHE A 1 309 ? -5.648 -16.127 -10.690 1.00 86.62 309 PHE A C 1
ATOM 2498 O O . PHE A 1 309 ? -6.487 -15.611 -9.959 1.00 86.62 309 PHE A O 1
ATOM 2505 N N . ASP A 1 310 ? -5.752 -17.396 -11.104 1.00 87.56 310 ASP A N 1
ATOM 2506 C CA . ASP A 1 310 ? -6.880 -18.265 -10.735 1.00 87.56 310 ASP A CA 1
ATOM 2507 C C . ASP A 1 310 ? -6.970 -18.438 -9.217 1.00 87.56 310 ASP A C 1
ATOM 2509 O O . ASP A 1 310 ? -8.016 -18.213 -8.607 1.00 87.56 310 ASP A O 1
ATOM 2513 N N . LYS A 1 311 ? -5.835 -18.760 -8.579 1.00 91.81 311 LYS A N 1
ATOM 2514 C CA . LYS A 1 311 ? -5.784 -18.936 -7.127 1.00 91.81 311 LYS A CA 1
ATOM 2515 C C . LYS A 1 311 ? -6.010 -17.620 -6.392 1.00 91.81 311 LYS A C 1
ATOM 2517 O O . LYS A 1 311 ? -6.669 -17.595 -5.355 1.00 91.81 311 LYS A O 1
ATOM 2522 N N . PHE A 1 312 ? -5.475 -16.526 -6.926 1.00 91.94 312 PHE A N 1
ATOM 2523 C CA . PHE A 1 312 ? -5.716 -15.193 -6.394 1.00 91.94 312 PHE A CA 1
ATOM 2524 C C . PHE A 1 312 ? -7.214 -14.851 -6.394 1.00 91.94 312 PHE A C 1
ATOM 2526 O O . PHE A 1 312 ? -7.748 -14.437 -5.365 1.00 91.94 312 PHE A O 1
ATOM 2533 N N . ASN A 1 313 ? -7.890 -15.067 -7.526 1.00 91.06 313 ASN A N 1
ATOM 2534 C CA . ASN A 1 313 ? -9.319 -14.821 -7.701 1.00 91.06 313 ASN A CA 1
ATOM 2535 C C . ASN A 1 313 ? -10.154 -15.686 -6.750 1.00 91.06 313 ASN A C 1
ATOM 2537 O O . ASN A 1 313 ? -10.998 -15.151 -6.039 1.00 91.06 313 ASN A O 1
ATOM 2541 N N . GLU A 1 314 ? -9.858 -16.986 -6.655 1.00 92.12 314 GLU A N 1
ATOM 2542 C CA . GLU A 1 314 ? -10.518 -17.909 -5.721 1.00 92.12 314 GLU A CA 1
ATOM 2543 C C . GLU A 1 314 ? -10.440 -17.403 -4.269 1.00 92.12 314 GLU A C 1
ATOM 2545 O O . GLU A 1 314 ? -11.438 -17.387 -3.545 1.00 92.12 314 GLU A O 1
ATOM 2550 N N . LEU A 1 315 ? -9.255 -16.958 -3.834 1.00 94.62 315 LEU A N 1
ATOM 2551 C CA . LEU A 1 315 ? -9.036 -16.471 -2.472 1.00 94.62 315 LEU A CA 1
ATOM 2552 C C . LEU A 1 315 ? -9.765 -15.148 -2.202 1.00 94.62 315 LEU A C 1
ATOM 2554 O O . LEU A 1 315 ? -10.337 -14.985 -1.126 1.00 94.62 315 LEU A O 1
ATOM 2558 N N . VAL A 1 316 ? -9.782 -14.215 -3.159 1.00 94.12 316 VAL A N 1
ATOM 2559 C CA . VAL A 1 316 ? -10.545 -12.962 -3.026 1.00 94.12 316 VAL A CA 1
ATOM 2560 C C . VAL A 1 316 ? -12.051 -13.244 -3.015 1.00 94.12 316 VAL A C 1
ATOM 2562 O O . VAL A 1 316 ? -12.748 -12.772 -2.116 1.00 94.12 316 VAL A O 1
ATOM 2565 N N . GLY A 1 317 ? -12.546 -14.078 -3.933 1.00 93.44 317 GLY A N 1
ATOM 2566 C CA . GLY A 1 317 ? -13.952 -14.478 -4.000 1.00 93.44 317 GLY A CA 1
ATOM 2567 C C . GLY A 1 317 ? -14.419 -15.201 -2.733 1.00 93.44 317 GLY A C 1
ATOM 2568 O O . GLY A 1 317 ? -15.518 -14.953 -2.235 1.00 93.44 317 GLY A O 1
ATOM 2569 N N . LYS A 1 318 ? -13.575 -16.041 -2.118 1.00 94.69 318 LYS A N 1
ATOM 2570 C CA . LYS A 1 318 ? -13.850 -16.665 -0.807 1.00 94.69 318 LYS A CA 1
ATOM 2571 C C . LYS A 1 318 ? -14.125 -15.619 0.277 1.00 94.69 318 LYS A C 1
ATOM 2573 O O . LYS A 1 318 ? -15.041 -15.798 1.082 1.00 94.69 318 LYS A O 1
ATOM 2578 N N . GLU A 1 319 ? -13.351 -14.539 0.303 1.00 95.00 319 GLU A N 1
ATOM 2579 C CA . GLU A 1 319 ? -13.512 -13.452 1.270 1.00 95.00 319 GLU A CA 1
ATOM 2580 C C . GLU A 1 319 ? -14.754 -12.595 0.987 1.00 95.00 319 GLU A C 1
ATOM 2582 O O . GLU A 1 319 ? -15.486 -12.260 1.921 1.00 95.00 319 GLU A O 1
ATOM 2587 N N . MET A 1 320 ? -15.060 -12.326 -0.286 1.00 93.81 320 MET A N 1
ATOM 2588 C CA . MET A 1 320 ? -16.294 -11.644 -0.705 1.00 93.81 320 MET A CA 1
ATOM 2589 C C . MET A 1 320 ? -17.544 -12.445 -0.309 1.00 93.81 320 MET A C 1
ATOM 2591 O O . MET A 1 320 ? -18.407 -11.934 0.405 1.00 93.81 320 MET A O 1
ATOM 2595 N N . ASN A 1 321 ? -17.587 -13.738 -0.644 1.00 93.69 321 ASN A N 1
ATOM 2596 C CA . ASN A 1 321 ? -18.652 -14.660 -0.227 1.00 93.69 321 ASN A CA 1
ATOM 2597 C C . ASN A 1 321 ? -18.778 -14.750 1.304 1.00 93.69 321 ASN A C 1
ATOM 2599 O O . ASN A 1 321 ? -19.869 -14.886 1.863 1.00 93.69 321 ASN A O 1
ATOM 2603 N N . GLY A 1 322 ? -17.643 -14.724 2.010 1.00 93.25 322 GLY A N 1
ATOM 2604 C CA . GLY A 1 322 ? -17.609 -14.694 3.469 1.00 93.25 322 GLY A CA 1
ATOM 2605 C C . GLY A 1 322 ? -18.289 -13.445 4.028 1.00 93.25 322 GLY A C 1
ATOM 2606 O O . GLY A 1 322 ? -19.077 -13.546 4.970 1.00 93.25 322 GLY A O 1
ATOM 2607 N N . PHE A 1 323 ? -18.028 -12.288 3.423 1.00 92.62 323 PHE A N 1
ATOM 2608 C CA . PHE A 1 323 ? -18.634 -11.018 3.800 1.00 92.62 323 PHE A CA 1
ATOM 2609 C C . PHE A 1 323 ? -20.143 -10.973 3.520 1.00 92.62 323 PHE A C 1
ATOM 2611 O O . PHE A 1 323 ? -20.911 -10.598 4.407 1.00 92.62 323 PHE A O 1
ATOM 2618 N N . GLU A 1 324 ? -20.594 -11.442 2.356 1.00 92.00 324 GLU A N 1
ATOM 2619 C CA . GLU A 1 324 ? -22.023 -11.534 2.009 1.00 92.00 324 GLU A CA 1
ATOM 2620 C C . GLU A 1 324 ? -22.813 -12.355 3.039 1.00 92.00 324 GLU A C 1
ATOM 2622 O O . GLU A 1 324 ? -23.868 -11.931 3.513 1.00 92.00 324 GLU A O 1
ATOM 2627 N N . LYS A 1 325 ? -22.258 -13.491 3.483 1.00 90.69 325 LYS A N 1
ATOM 2628 C CA . LYS A 1 325 ? -22.859 -14.333 4.536 1.00 90.69 325 LYS A CA 1
ATOM 2629 C C . LYS A 1 325 ? -22.941 -13.641 5.896 1.00 90.69 325 LYS A C 1
ATOM 2631 O O . LYS A 1 325 ? -23.763 -14.025 6.728 1.00 90.69 325 LYS A O 1
ATOM 2636 N N . VAL A 1 326 ? -22.058 -12.682 6.174 1.00 85.94 326 VAL A N 1
ATOM 2637 C CA . VAL A 1 326 ? -22.122 -11.865 7.395 1.00 85.94 326 VAL A CA 1
ATOM 2638 C C . VAL A 1 326 ? -23.222 -10.813 7.269 1.00 85.94 326 VAL A C 1
ATOM 2640 O O . VAL A 1 326 ? -23.909 -10.549 8.255 1.00 85.94 326 VAL A O 1
ATOM 2643 N N . LEU A 1 327 ? -23.414 -10.241 6.077 1.00 84.81 327 LEU A N 1
ATOM 2644 C CA . LEU A 1 327 ? -24.486 -9.282 5.810 1.00 84.81 327 LEU A CA 1
ATOM 2645 C C . LEU A 1 327 ? -25.869 -9.932 5.861 1.00 84.81 327 LEU A C 1
ATOM 2647 O O . LEU A 1 327 ? -26.760 -9.379 6.490 1.00 84.81 327 LEU A O 1
ATOM 2651 N N . SER A 1 328 ? -26.035 -11.128 5.291 1.00 81.88 328 SER A N 1
ATOM 2652 C CA . SER A 1 328 ? -27.331 -11.823 5.243 1.00 81.88 328 SER A CA 1
ATOM 2653 C C . SER A 1 328 ? -27.848 -12.303 6.607 1.00 81.88 328 SER A C 1
ATOM 2655 O O . SER A 1 328 ? -28.981 -12.765 6.707 1.00 81.88 328 SER A O 1
ATOM 2657 N N . LYS A 1 329 ? -27.001 -12.291 7.643 1.00 73.38 329 LYS A N 1
ATOM 2658 C CA . LYS A 1 329 ? -27.340 -12.711 9.014 1.00 73.38 329 LYS A CA 1
ATOM 2659 C C . LYS A 1 329 ? -27.759 -11.550 9.923 1.00 73.38 329 LYS A C 1
ATOM 2661 O O . LYS A 1 329 ? -28.094 -11.808 11.078 1.00 73.38 329 LYS A O 1
ATOM 2666 N N . LYS A 1 330 ? -27.663 -10.308 9.447 1.00 55.78 330 LYS A N 1
ATOM 2667 C CA . LYS A 1 330 ? -28.044 -9.094 10.179 1.00 55.78 330 LYS A CA 1
ATOM 2668 C C . LYS A 1 330 ? -29.420 -8.615 9.751 1.00 55.78 330 LYS A C 1
ATOM 2670 O O . LYS A 1 330 ? -30.103 -8.051 10.629 1.00 55.78 330 LYS A O 1
#